Protein AF-A0A1C6KBN7-F1 (afdb_monomer_lite)

Structure (mmCIF, N/CA/C/O backbone):
data_AF-A0A1C6KBN7-F1
#
_entry.id   AF-A0A1C6KBN7-F1
#
loop_
_atom_site.group_PDB
_atom_site.id
_atom_site.type_symbol
_atom_site.label_atom_id
_atom_site.label_alt_id
_atom_site.label_comp_id
_atom_site.label_asym_id
_atom_site.label_entity_id
_atom_site.label_seq_id
_atom_site.pdbx_PDB_ins_code
_atom_site.Cartn_x
_atom_site.Cartn_y
_atom_site.Cartn_z
_atom_site.occupancy
_atom_site.B_iso_or_equiv
_atom_site.auth_seq_id
_atom_site.auth_comp_id
_atom_site.auth_asym_id
_atom_site.auth_atom_id
_atom_site.pdbx_PDB_model_num
ATOM 1 N N . MET A 1 1 ? -8.251 -21.580 3.506 1.00 47.81 1 MET A N 1
ATOM 2 C CA . MET A 1 1 ? -8.939 -21.852 2.221 1.00 47.81 1 MET A CA 1
ATOM 3 C C . MET A 1 1 ? -8.082 -22.826 1.413 1.00 47.81 1 MET A C 1
ATOM 5 O O . MET A 1 1 ? -6.867 -22.676 1.438 1.00 47.81 1 MET A O 1
ATOM 9 N N . ASN A 1 2 ? -8.669 -23.856 0.796 1.00 51.69 2 ASN A N 1
ATOM 10 C CA . ASN A 1 2 ? -7.941 -24.902 0.057 1.00 51.69 2 ASN A CA 1
ATOM 11 C C . ASN A 1 2 ? -7.334 -24.327 -1.244 1.00 51.69 2 ASN A C 1
ATOM 13 O O . ASN A 1 2 ? -8.004 -23.554 -1.922 1.00 51.69 2 ASN A O 1
ATOM 17 N N . PHE A 1 3 ? -6.096 -24.701 -1.597 1.00 62.62 3 PHE A N 1
ATOM 18 C CA . PHE A 1 3 ? -5.385 -24.242 -2.804 1.00 62.62 3 PHE A CA 1
ATOM 19 C C . PHE A 1 3 ? -6.214 -24.425 -4.088 1.00 62.62 3 PHE A C 1
ATOM 21 O O . PHE A 1 3 ? -6.224 -23.536 -4.931 1.00 62.62 3 PHE A O 1
ATOM 28 N N . ALA A 1 4 ? -6.972 -25.524 -4.188 1.00 66.62 4 ALA A N 1
ATOM 29 C CA . ALA A 1 4 ? -7.818 -25.817 -5.348 1.00 66.62 4 ALA A CA 1
ATOM 30 C C . ALA A 1 4 ? -8.913 -24.759 -5.592 1.00 66.62 4 ALA A C 1
ATOM 32 O O . ALA A 1 4 ? -9.163 -24.389 -6.731 1.00 66.62 4 ALA A O 1
ATOM 33 N N . MET A 1 5 ? -9.501 -24.197 -4.529 1.00 87.00 5 MET A N 1
ATOM 34 C CA . MET A 1 5 ? -10.594 -23.222 -4.663 1.00 87.00 5 MET A CA 1
ATOM 35 C C . MET A 1 5 ? -10.126 -21.872 -5.223 1.00 87.00 5 MET A C 1
ATOM 37 O O . MET A 1 5 ? -10.922 -21.145 -5.808 1.00 87.00 5 MET A O 1
ATOM 41 N N . TRP A 1 6 ? -8.849 -21.520 -5.033 1.00 92.25 6 TRP A N 1
ATOM 42 C CA . TRP A 1 6 ? -8.292 -20.291 -5.599 1.00 92.25 6 TRP A CA 1
ATOM 43 C C . TRP A 1 6 ? -8.109 -20.396 -7.108 1.00 92.25 6 TRP A C 1
ATOM 45 O O . TRP A 1 6 ? -8.392 -19.431 -7.807 1.00 92.25 6 TRP A O 1
ATOM 55 N N . GLU A 1 7 ? -7.647 -21.539 -7.612 1.00 93.19 7 GLU A N 1
ATOM 56 C CA . GLU A 1 7 ? -7.447 -21.705 -9.053 1.00 93.19 7 GLU A CA 1
ATOM 57 C C . GLU A 1 7 ? -8.782 -21.703 -9.804 1.00 93.19 7 GLU A C 1
ATOM 59 O O . GLU A 1 7 ? -8.910 -20.971 -10.782 1.00 93.19 7 GLU A O 1
ATOM 64 N N . ASP A 1 8 ? -9.804 -22.385 -9.276 1.00 93.44 8 ASP A N 1
ATOM 65 C CA . ASP A 1 8 ? -11.155 -22.379 -9.855 1.00 93.44 8 ASP A CA 1
ATOM 66 C C . ASP A 1 8 ? -11.769 -20.964 -9.898 1.00 93.44 8 ASP A C 1
ATOM 68 O O . ASP A 1 8 ? -12.480 -20.606 -10.840 1.00 93.44 8 ASP A O 1
ATOM 72 N N . LEU A 1 9 ? -11.508 -20.137 -8.877 1.00 94.19 9 LEU A N 1
ATOM 73 C CA . LEU A 1 9 ? -11.954 -18.741 -8.846 1.00 94.19 9 LEU A CA 1
ATOM 74 C C . LEU A 1 9 ? -11.207 -17.894 -9.881 1.00 94.19 9 LEU A C 1
ATOM 76 O O . LEU A 1 9 ? -11.816 -17.129 -10.622 1.00 94.19 9 LEU A O 1
ATOM 80 N N . LEU A 1 10 ? -9.883 -18.026 -9.936 1.00 95.62 10 LEU A N 1
ATOM 81 C CA . LEU A 1 10 ? -9.046 -17.237 -10.835 1.00 95.62 10 LEU A CA 1
ATOM 82 C C . LEU A 1 10 ? -9.242 -17.637 -12.307 1.00 95.62 10 LEU A C 1
ATOM 84 O O . LEU A 1 10 ? -9.028 -16.803 -13.182 1.00 95.62 10 LEU A O 1
ATOM 88 N N . ASP A 1 11 ? -9.655 -18.875 -12.600 1.00 95.25 11 ASP A N 1
ATOM 89 C CA . ASP A 1 11 ? -9.990 -19.347 -13.956 1.00 95.25 11 ASP A CA 1
ATOM 90 C C . ASP A 1 11 ? -11.226 -18.668 -14.554 1.00 95.25 11 ASP A C 1
ATOM 92 O O . ASP A 1 11 ? -11.411 -18.686 -15.770 1.00 95.25 11 ASP A O 1
ATOM 96 N N . GLN A 1 12 ? -12.045 -18.028 -13.720 1.00 95.81 12 GLN A N 1
ATOM 97 C CA . GLN A 1 12 ? -13.202 -17.251 -14.162 1.00 95.81 12 GLN A CA 1
ATOM 98 C C . GLN A 1 12 ? -12.835 -15.817 -14.573 1.00 95.81 12 GLN A C 1
ATOM 100 O O . GLN A 1 12 ? -13.649 -15.140 -15.199 1.00 95.81 12 GLN A O 1
ATOM 105 N N . LEU A 1 13 ? -11.623 -15.349 -14.249 1.00 96.50 13 LEU A N 1
ATOM 106 C CA . LEU A 1 13 ? -11.162 -14.013 -14.619 1.00 96.50 13 LEU A CA 1
ATOM 107 C C . LEU A 1 13 ? -10.787 -13.954 -16.098 1.00 96.50 13 LEU A C 1
ATOM 109 O O . LEU A 1 13 ? -9.928 -14.701 -16.577 1.00 96.50 13 LEU A O 1
ATOM 113 N N . SER A 1 14 ? -11.368 -12.994 -16.812 1.00 95.81 14 SER A N 1
ATOM 114 C CA . SER A 1 14 ? -10.877 -12.632 -18.136 1.00 95.81 14 SER A CA 1
ATOM 115 C C . SER A 1 14 ? -9.542 -11.884 -18.040 1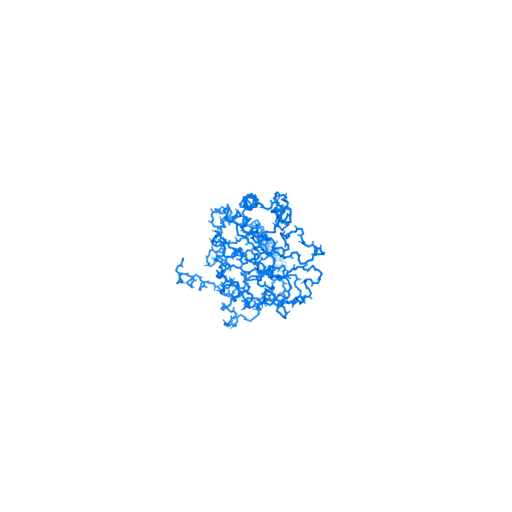.00 95.81 14 SER A C 1
ATOM 117 O O . SER A 1 14 ? -9.142 -11.379 -16.987 1.00 95.81 14 SER A O 1
ATOM 119 N N . VAL A 1 15 ? -8.830 -11.780 -19.165 1.00 94.69 15 VAL A N 1
ATOM 120 C CA . VAL A 1 15 ? -7.617 -10.951 -19.226 1.00 94.69 15 VAL A CA 1
ATOM 121 C C . VAL A 1 15 ? -7.937 -9.482 -18.950 1.00 94.69 15 VAL A C 1
ATOM 123 O O . VAL A 1 15 ? -7.156 -8.820 -18.273 1.00 94.69 15 VAL A O 1
ATOM 126 N N . ASP A 1 16 ? -9.094 -8.996 -19.392 1.00 94.19 16 ASP A N 1
ATOM 127 C CA . ASP A 1 16 ? -9.517 -7.617 -19.147 1.00 94.19 16 ASP A CA 1
ATOM 128 C C . ASP A 1 16 ? -9.827 -7.375 -17.662 1.00 94.19 16 ASP A C 1
ATOM 130 O O . ASP A 1 16 ? -9.413 -6.351 -17.119 1.00 94.19 16 ASP A O 1
ATOM 134 N N . ASP A 1 17 ? -10.450 -8.339 -16.969 1.00 96.31 17 ASP A N 1
ATOM 135 C CA . ASP A 1 17 ? -10.652 -8.269 -15.511 1.00 96.31 17 ASP A CA 1
ATOM 136 C C . ASP A 1 17 ? -9.311 -8.146 -14.780 1.00 96.31 17 ASP A C 1
ATOM 138 O O . ASP A 1 17 ? -9.148 -7.312 -13.886 1.00 96.31 17 ASP A O 1
ATOM 142 N N . MET A 1 18 ? -8.325 -8.948 -15.195 1.00 96.44 18 MET A N 1
ATOM 143 C CA . MET A 1 18 ? -6.978 -8.903 -14.632 1.00 96.44 18 MET A CA 1
ATOM 144 C C . MET A 1 18 ? -6.291 -7.558 -14.892 1.00 96.44 18 MET A C 1
ATOM 146 O O . MET A 1 18 ? -5.736 -6.972 -13.964 1.00 96.44 18 MET A O 1
ATOM 150 N N . ILE A 1 19 ? -6.358 -7.036 -16.121 1.00 95.19 19 ILE A N 1
ATOM 151 C CA . ILE A 1 19 ? -5.787 -5.727 -16.480 1.00 95.19 19 ILE A CA 1
ATOM 152 C C . ILE A 1 19 ? -6.421 -4.614 -15.645 1.00 95.19 19 ILE A C 1
ATOM 154 O O . ILE A 1 19 ? -5.704 -3.743 -15.152 1.00 95.19 19 ILE A O 1
ATOM 158 N N . ASN A 1 20 ? -7.744 -4.639 -15.477 1.00 94.94 20 ASN A N 1
ATOM 159 C CA . ASN A 1 20 ? -8.463 -3.637 -14.701 1.00 94.94 20 ASN A CA 1
ATOM 160 C C . ASN A 1 20 ? -8.052 -3.679 -13.227 1.00 94.94 20 ASN A C 1
ATOM 162 O O . ASN A 1 20 ? -7.727 -2.635 -12.667 1.00 94.94 20 ASN A O 1
ATOM 166 N N . MET A 1 21 ? -7.979 -4.868 -12.618 1.00 96.00 21 MET A N 1
ATOM 167 C CA . MET A 1 21 ? -7.552 -5.009 -11.221 1.00 96.00 21 MET A CA 1
ATOM 168 C C . MET A 1 21 ? -6.138 -4.492 -10.961 1.00 96.00 21 MET A C 1
ATOM 170 O O . MET A 1 21 ? -5.920 -3.845 -9.940 1.00 96.00 21 MET A O 1
ATOM 174 N N . VAL A 1 22 ? -5.187 -4.728 -11.871 1.00 96.06 22 VAL A N 1
ATOM 175 C CA . VAL A 1 22 ? -3.803 -4.274 -11.659 1.00 96.06 22 VAL A CA 1
ATOM 176 C C . VAL A 1 22 ? -3.592 -2.792 -11.989 1.00 96.06 22 VAL A C 1
ATOM 178 O O . VAL A 1 22 ? -2.666 -2.185 -11.464 1.00 96.06 22 VAL A O 1
ATOM 181 N N . ASN A 1 23 ? -4.415 -2.174 -12.845 1.00 94.00 23 ASN A N 1
ATOM 182 C CA . ASN A 1 23 ? -4.182 -0.800 -13.325 1.00 94.00 23 ASN A CA 1
ATOM 183 C C . ASN A 1 23 ? -5.080 0.283 -12.719 1.00 94.00 23 ASN A C 1
ATOM 185 O O . ASN A 1 23 ? -4.733 1.466 -12.806 1.00 94.00 23 ASN A O 1
ATOM 189 N N . LEU A 1 24 ? -6.238 -0.092 -12.178 1.00 93.31 24 LEU A N 1
ATOM 190 C CA . LEU A 1 24 ? -7.241 0.829 -11.642 1.00 93.31 24 LEU A CA 1
ATOM 191 C C . LEU A 1 24 ? -7.261 0.774 -10.109 1.00 93.31 24 LEU A C 1
ATOM 193 O O . LEU A 1 24 ? -8.301 0.542 -9.499 1.00 93.31 24 LEU A O 1
ATOM 197 N N . GLY A 1 25 ? -6.093 0.974 -9.494 1.00 93.75 25 GLY A N 1
ATOM 198 C CA . GLY A 1 25 ? -5.920 0.976 -8.038 1.00 93.75 25 GLY A CA 1
ATOM 199 C C . GLY A 1 25 ? -6.079 2.351 -7.377 1.00 93.75 25 GLY A C 1
ATOM 200 O O . GLY A 1 25 ? -5.802 2.495 -6.193 1.00 93.75 25 GLY A O 1
ATOM 201 N N . GLY A 1 26 ? -6.428 3.398 -8.135 1.00 93.50 26 GLY A N 1
ATOM 202 C CA . GLY A 1 26 ? -6.565 4.766 -7.625 1.00 93.50 26 GLY A CA 1
ATOM 203 C C . GLY A 1 26 ? -7.711 4.910 -6.622 1.00 93.50 26 GLY A C 1
ATOM 204 O O . GLY A 1 26 ? -8.865 4.972 -7.053 1.00 93.50 26 GLY A O 1
ATOM 205 N N . PHE A 1 27 ? -7.379 5.003 -5.327 1.00 94.50 27 PHE A N 1
ATOM 206 C CA . PHE A 1 27 ? -8.323 5.149 -4.204 1.00 94.50 27 PHE A CA 1
ATOM 207 C C . PHE A 1 27 ? -9.360 4.014 -4.108 1.00 94.50 27 PHE A C 1
ATOM 209 O O . PHE A 1 27 ? -10.451 4.185 -3.567 1.00 94.50 27 PHE A O 1
ATOM 216 N N . GLN A 1 28 ? -9.052 2.848 -4.688 1.00 93.69 28 GLN A N 1
ATOM 217 C CA . GLN A 1 28 ? -9.969 1.713 -4.761 1.00 93.69 28 GLN A CA 1
ATOM 218 C C . GLN A 1 28 ? -9.267 0.420 -5.175 1.00 93.69 28 GLN A C 1
ATOM 220 O O . GLN A 1 28 ? -8.203 0.433 -5.792 1.00 93.69 28 GLN A O 1
ATOM 225 N N . THR A 1 29 ? -9.984 -0.692 -5.022 1.00 94.62 29 THR A N 1
ATOM 226 C CA . THR A 1 29 ? -9.822 -1.866 -5.887 1.00 94.62 29 THR A CA 1
ATOM 227 C C . THR A 1 29 ? -11.105 -2.076 -6.683 1.00 94.62 29 THR A C 1
ATOM 229 O O . THR A 1 29 ? -12.201 -2.063 -6.121 1.00 94.62 29 THR A O 1
ATOM 232 N N . VAL A 1 30 ? -10.998 -2.292 -7.994 1.00 94.38 30 VAL A N 1
ATOM 233 C CA . VAL A 1 30 ? -12.185 -2.420 -8.860 1.00 94.38 30 VAL A CA 1
ATOM 234 C C . VAL A 1 30 ? -13.040 -3.637 -8.514 1.00 94.38 30 VAL A C 1
ATOM 236 O O . VAL A 1 30 ? -12.542 -4.653 -8.020 1.00 94.38 30 VAL A O 1
ATOM 239 N N . GLY A 1 31 ? -14.343 -3.534 -8.774 1.00 94.94 31 GLY A N 1
ATOM 240 C CA . GLY A 1 31 ? -15.246 -4.683 -8.764 1.00 94.94 31 GLY A CA 1
ATOM 241 C C . GLY A 1 31 ? -15.023 -5.583 -9.981 1.00 94.94 31 GLY A C 1
ATOM 242 O O . GLY A 1 31 ? -14.527 -5.129 -11.012 1.00 94.94 31 GLY A O 1
ATOM 243 N N . VAL A 1 32 ? -15.383 -6.859 -9.851 1.00 95.38 32 VAL A N 1
ATOM 244 C CA . VAL A 1 32 ? -15.329 -7.845 -10.938 1.00 95.38 32 VAL A CA 1
ATOM 245 C C . VAL A 1 32 ? -16.574 -8.724 -10.868 1.00 95.38 32 VAL A C 1
ATOM 247 O O . VAL A 1 32 ? -16.663 -9.632 -10.037 1.00 95.38 32 VAL A O 1
ATOM 250 N N . ASP A 1 33 ? -17.532 -8.455 -11.753 1.00 91.25 33 ASP A N 1
ATOM 251 C CA . ASP A 1 33 ? -18.851 -9.099 -11.743 1.00 91.25 33 ASP A CA 1
ATOM 252 C C . ASP A 1 33 ? -18.773 -10.613 -11.977 1.00 91.25 33 ASP A C 1
ATOM 254 O O . ASP A 1 33 ? -19.507 -11.368 -11.339 1.00 91.25 33 ASP A O 1
ATOM 258 N N . SER A 1 34 ? -17.856 -11.071 -12.841 1.00 90.06 34 SER A N 1
ATOM 259 C CA . SER A 1 34 ? -17.696 -12.490 -13.208 1.00 90.06 34 SER A CA 1
ATOM 260 C C . SER A 1 34 ? -17.415 -13.400 -12.011 1.00 90.06 34 SER A C 1
ATOM 262 O O . SER A 1 34 ? -17.792 -14.569 -12.031 1.00 90.06 34 SER A O 1
ATOM 264 N N . ILE A 1 35 ? -16.813 -12.852 -10.953 1.00 92.56 35 ILE A N 1
ATOM 265 C CA . ILE A 1 35 ? -16.495 -13.560 -9.708 1.00 92.56 35 ILE A CA 1
ATOM 266 C C . ILE A 1 35 ? -17.189 -12.954 -8.480 1.00 92.56 35 ILE A C 1
ATOM 268 O O . ILE A 1 35 ? -16.859 -13.306 -7.348 1.00 92.56 35 ILE A O 1
ATOM 272 N N . GLY A 1 36 ? -18.125 -12.020 -8.682 1.00 90.25 36 GLY A N 1
ATOM 273 C CA . GLY A 1 36 ? -18.836 -11.335 -7.601 1.00 90.25 36 GLY A CA 1
ATOM 274 C C . GLY A 1 36 ? -17.938 -10.502 -6.679 1.00 90.25 36 GLY A C 1
ATOM 275 O O . GLY A 1 36 ? -18.306 -10.257 -5.529 1.00 90.25 36 GLY A O 1
ATOM 276 N N . LYS A 1 37 ? -16.756 -10.075 -7.146 1.00 93.00 37 LYS A N 1
ATOM 277 C CA . LYS A 1 37 ? -15.874 -9.206 -6.363 1.00 93.00 37 LYS A CA 1
ATOM 278 C C . LYS A 1 37 ? -16.510 -7.822 -6.274 1.00 93.00 37 LYS A C 1
ATOM 280 O O . LYS A 1 37 ? -16.671 -7.146 -7.288 1.00 93.00 37 LYS A O 1
ATOM 285 N N . VAL A 1 38 ? -16.779 -7.364 -5.058 1.00 91.56 38 VAL A N 1
ATOM 286 C CA . VAL A 1 38 ? -17.234 -5.992 -4.811 1.00 91.56 38 VAL A CA 1
ATOM 287 C C . VAL A 1 38 ? -16.023 -5.050 -4.841 1.00 91.56 38 VAL A C 1
ATOM 289 O O . VAL A 1 38 ? -14.919 -5.415 -4.413 1.00 91.56 38 VAL A O 1
ATOM 292 N N . GLY A 1 39 ? -16.209 -3.850 -5.393 1.00 92.00 39 GLY A N 1
ATOM 293 C CA . GLY A 1 39 ? -15.194 -2.800 -5.330 1.00 92.00 39 GLY A CA 1
ATOM 294 C C . GLY A 1 39 ? -14.910 -2.386 -3.883 1.00 92.00 39 GLY A C 1
ATOM 295 O O . GLY A 1 39 ? -15.769 -2.538 -3.016 1.00 92.00 39 GLY A O 1
ATOM 296 N N . THR A 1 40 ? -13.706 -1.895 -3.612 1.00 92.75 40 THR A N 1
ATOM 297 C CA . THR A 1 40 ? -13.352 -1.300 -2.311 1.00 92.75 40 THR A CA 1
ATOM 298 C C . THR A 1 40 ? -13.082 0.184 -2.473 1.00 92.75 40 THR A C 1
ATOM 300 O O . THR A 1 40 ? -12.806 0.637 -3.579 1.00 92.75 40 THR A O 1
ATOM 303 N N . GLN A 1 41 ? -13.123 0.924 -1.370 1.00 94.06 41 GLN A N 1
ATOM 304 C CA . GLN A 1 41 ? -12.571 2.273 -1.298 1.00 94.06 41 GLN A CA 1
ATOM 305 C C . GLN A 1 41 ? -11.356 2.268 -0.381 1.00 94.06 41 GLN A C 1
ATOM 307 O O . GLN A 1 41 ? -11.387 1.656 0.695 1.00 94.06 41 GLN A O 1
ATOM 312 N N . ASP A 1 42 ? -10.326 2.978 -0.827 1.00 96.19 42 ASP A N 1
ATOM 313 C CA . ASP A 1 42 ? -9.078 3.178 -0.110 1.00 96.19 42 ASP A CA 1
ATOM 314 C C . ASP A 1 42 ? -8.811 4.682 -0.020 1.00 96.19 42 ASP A C 1
ATOM 316 O O . ASP A 1 42 ? -8.967 5.389 -1.014 1.00 96.19 42 ASP A O 1
ATOM 320 N N . SER A 1 43 ? -8.378 5.172 1.137 1.00 96.75 43 SER A N 1
ATOM 321 C CA . SER A 1 43 ? -8.150 6.605 1.345 1.00 96.75 43 SER A CA 1
ATOM 322 C C . SER A 1 43 ? -6.802 6.880 1.987 1.00 96.75 43 SER A C 1
ATOM 324 O O . SER A 1 43 ? -6.247 6.056 2.717 1.00 96.75 43 SER A O 1
ATOM 326 N N . ASP A 1 44 ? -6.303 8.092 1.767 1.00 95.00 44 ASP A N 1
ATOM 327 C CA . ASP A 1 44 ? -5.247 8.638 2.596 1.00 95.00 44 ASP A CA 1
ATOM 328 C C . ASP A 1 44 ? -5.686 8.817 4.051 1.00 95.00 44 ASP A C 1
ATOM 330 O O . ASP A 1 44 ? -6.815 9.220 4.352 1.00 95.00 44 ASP A O 1
ATOM 334 N N . GLY A 1 45 ? -4.693 8.601 4.916 1.00 90.88 45 GLY A N 1
ATOM 335 C CA . GLY A 1 45 ? -4.274 9.597 5.891 1.00 90.88 45 GLY A CA 1
ATOM 336 C C . GLY A 1 45 ? -3.518 8.989 7.071 1.00 90.88 45 GLY A C 1
ATOM 337 O O . GLY A 1 45 ? -4.067 8.191 7.819 1.00 90.88 45 GLY A O 1
ATOM 338 N N . THR A 1 46 ? -2.266 9.408 7.271 1.00 94.19 46 THR A N 1
ATOM 339 C CA . THR A 1 46 ? -1.423 9.077 8.443 1.00 94.19 46 THR A CA 1
ATOM 340 C C . THR A 1 46 ? -1.809 9.869 9.701 1.00 94.19 46 THR A C 1
ATOM 342 O O . THR A 1 46 ? -1.133 9.825 10.724 1.00 94.19 46 THR A O 1
ATOM 345 N N . SER A 1 47 ? -2.859 10.688 9.626 1.00 94.31 47 SER A N 1
ATOM 346 C CA . SER A 1 47 ? -3.346 11.532 10.726 1.00 94.31 47 SER A CA 1
ATOM 347 C C . SER A 1 47 ? -4.876 11.609 10.710 1.00 94.31 47 SER A C 1
ATOM 349 O O . SER A 1 47 ? -5.450 12.682 10.912 1.00 94.31 47 SER A O 1
ATOM 351 N N . GLY A 1 48 ? -5.520 10.473 10.433 1.00 94.25 48 GLY A N 1
ATOM 352 C CA . GLY A 1 48 ? -6.967 10.337 10.269 1.00 94.25 48 GLY A CA 1
ATOM 353 C C . GLY A 1 48 ? -7.445 10.294 8.818 1.00 94.25 48 GLY A C 1
ATOM 354 O O . GLY A 1 48 ? -6.700 10.588 7.884 1.00 94.25 48 GLY A O 1
ATOM 355 N N . LEU A 1 49 ? -8.713 9.920 8.637 1.00 96.38 49 LEU A N 1
ATOM 356 C CA . LEU A 1 49 ? -9.359 9.788 7.331 1.00 96.38 49 LEU A CA 1
ATOM 357 C C . LEU A 1 49 ? -9.371 11.122 6.568 1.00 96.38 49 LEU A C 1
ATOM 359 O O . LEU A 1 49 ? -9.949 12.111 7.025 1.00 96.38 49 LEU A O 1
ATOM 363 N N . ASN A 1 50 ? -8.760 11.142 5.385 1.00 93.44 50 ASN A N 1
ATOM 364 C CA . ASN A 1 50 ? -8.702 12.311 4.515 1.00 93.44 50 ASN A CA 1
ATOM 365 C C . ASN A 1 50 ? -8.893 11.905 3.051 1.00 93.44 50 ASN A C 1
ATOM 367 O O . ASN A 1 50 ? -7.929 11.778 2.292 1.00 93.44 50 ASN A O 1
ATOM 371 N N . ASP A 1 51 ? -10.151 11.721 2.656 1.00 91.38 51 ASP A N 1
ATOM 372 C CA . ASP A 1 51 ? -10.501 11.401 1.280 1.00 91.38 51 ASP A CA 1
ATOM 373 C C . ASP A 1 51 ? -10.979 12.651 0.536 1.00 91.38 51 ASP A C 1
ATOM 375 O O . ASP A 1 51 ? -12.142 13.063 0.591 1.00 91.38 51 ASP A O 1
ATOM 379 N N . TRP A 1 52 ? -10.066 13.268 -0.206 1.00 87.00 52 TRP A N 1
ATOM 380 C CA . TRP A 1 52 ? -10.387 14.409 -1.060 1.00 87.00 52 TRP A CA 1
ATOM 381 C C . TRP A 1 52 ? -11.118 14.016 -2.352 1.00 87.00 52 TRP A C 1
ATOM 383 O O . TRP A 1 52 ? -11.720 14.884 -2.985 1.00 87.00 52 TRP A O 1
ATOM 393 N N . TYR A 1 53 ? -11.049 12.748 -2.768 1.00 83.81 53 TYR A N 1
ATOM 394 C CA . TYR A 1 53 ? -11.621 12.270 -4.024 1.00 83.81 53 TYR A CA 1
ATOM 395 C C . TYR A 1 53 ? -13.144 12.142 -3.918 1.00 83.81 53 TYR A C 1
ATOM 397 O O . TYR A 1 53 ? -13.858 12.594 -4.817 1.00 83.81 53 TYR A O 1
ATOM 405 N N . ILE A 1 54 ? -13.644 11.608 -2.799 1.00 86.44 54 ILE A N 1
ATOM 406 C CA . ILE A 1 54 ? -15.085 11.529 -2.502 1.00 86.44 54 ILE A CA 1
ATOM 407 C C . ILE A 1 54 ? -15.568 12.589 -1.498 1.00 86.44 54 ILE A C 1
ATOM 409 O O . ILE A 1 54 ? -16.773 12.711 -1.277 1.00 86.44 54 ILE A O 1
ATOM 413 N N . GLY A 1 55 ? -14.662 13.384 -0.917 1.00 90.94 55 GLY A N 1
ATOM 414 C CA . GLY A 1 55 ? -14.994 14.486 -0.008 1.00 90.94 55 GLY A CA 1
ATOM 415 C C . GLY A 1 55 ? -15.417 14.031 1.392 1.00 90.94 55 GLY A C 1
ATOM 416 O O . GLY A 1 55 ? -16.301 14.646 1.992 1.00 90.94 55 GLY A O 1
ATOM 417 N N . VAL A 1 56 ? -14.811 12.954 1.895 1.00 92.94 56 VAL A N 1
ATOM 418 C CA . VAL A 1 56 ? -15.080 12.380 3.220 1.00 92.94 56 VAL A CA 1
ATOM 419 C C . VAL A 1 56 ? -13.870 12.609 4.124 1.00 92.94 56 VAL A C 1
ATOM 421 O O . VAL A 1 56 ? -12.738 12.296 3.764 1.00 92.94 56 VAL A O 1
ATOM 424 N N . TYR A 1 57 ? -14.113 13.155 5.315 1.00 94.94 57 TYR A N 1
ATOM 425 C CA . TYR A 1 57 ? -13.068 13.546 6.260 1.00 94.94 57 TYR A CA 1
ATOM 426 C C . TYR A 1 57 ? -13.413 13.072 7.670 1.00 94.94 57 TYR A C 1
ATOM 428 O O . TYR A 1 57 ? -14.570 13.161 8.085 1.00 94.94 57 TYR A O 1
ATOM 436 N N . GLY A 1 58 ? -12.402 12.600 8.394 1.00 94.81 58 GLY A N 1
ATOM 437 C CA . GLY A 1 58 ? -12.497 12.171 9.785 1.00 94.81 58 GLY A CA 1
ATOM 438 C C . GLY A 1 58 ? -11.862 13.153 10.768 1.00 94.81 58 GLY A C 1
ATOM 439 O O . GLY A 1 58 ? -11.629 14.329 10.465 1.00 94.81 58 GLY A O 1
ATOM 440 N N . THR A 1 59 ? -11.578 12.660 11.968 1.00 97.06 59 THR A N 1
ATOM 441 C CA . THR A 1 59 ? -10.868 13.411 13.004 1.00 97.06 59 THR A CA 1
ATOM 442 C C . THR A 1 59 ? -9.408 13.616 12.601 1.00 97.06 59 THR A C 1
ATOM 444 O O . THR A 1 59 ? -8.745 12.698 12.132 1.00 97.06 59 THR A O 1
ATOM 447 N N . ALA A 1 60 ? -8.873 14.820 12.821 1.00 96.56 60 ALA A N 1
ATOM 448 C CA . ALA A 1 60 ? -7.447 15.081 12.643 1.00 96.56 60 ALA A CA 1
ATOM 449 C C . ALA A 1 60 ? -6.665 14.619 13.884 1.00 96.56 60 ALA A C 1
ATOM 451 O O . ALA A 1 60 ? -6.771 15.228 14.954 1.00 96.56 60 ALA A O 1
ATOM 452 N N . TYR A 1 61 ? -5.876 13.557 13.740 1.00 97.12 61 TYR A N 1
ATOM 453 C CA . TYR A 1 61 ? -5.048 13.006 14.814 1.00 97.12 61 TYR A CA 1
ATOM 454 C C . TYR A 1 61 ? -3.668 13.682 14.879 1.00 97.12 61 TYR A C 1
ATOM 456 O O . TYR A 1 61 ? -3.229 14.318 13.916 1.00 97.12 61 TYR A O 1
ATOM 464 N N . PRO A 1 62 ? -2.955 13.573 16.017 1.00 97.75 62 PRO A N 1
ATOM 465 C CA . PRO A 1 62 ? -1.536 13.893 16.086 1.00 97.75 62 PRO A CA 1
ATOM 466 C C . PRO A 1 62 ? -0.735 13.193 14.986 1.00 97.75 62 PRO A C 1
ATOM 468 O O . PRO A 1 62 ? -0.960 12.026 14.691 1.00 97.75 62 PRO A O 1
ATOM 471 N N . THR A 1 63 ? 0.251 13.894 14.436 1.00 97.88 63 THR A N 1
ATOM 472 C CA . THR A 1 63 ? 1.190 13.324 13.465 1.00 97.88 63 THR A CA 1
ATOM 473 C C . THR A 1 63 ? 1.923 12.112 14.046 1.00 97.88 63 THR A C 1
ATOM 475 O O . THR A 1 63 ? 2.234 12.111 15.242 1.00 97.88 63 THR A O 1
ATOM 478 N N . GLU A 1 64 ? 2.305 11.146 13.213 1.00 98.12 64 GLU A N 1
ATOM 479 C CA . GLU A 1 64 ? 3.014 9.931 13.641 1.00 98.12 64 GLU A CA 1
ATOM 480 C C . GLU A 1 64 ? 4.262 10.202 14.502 1.00 98.12 64 GLU A C 1
ATOM 482 O O . GLU A 1 64 ? 4.457 9.529 15.515 1.00 98.12 64 GLU A O 1
ATOM 487 N N . LEU A 1 65 ? 5.046 11.246 14.198 1.00 97.81 65 LEU A N 1
ATOM 488 C CA . LEU A 1 65 ? 6.181 11.669 15.032 1.00 97.81 65 LEU A CA 1
ATOM 489 C C . LEU A 1 65 ? 5.764 11.951 16.487 1.00 97.81 65 LEU A C 1
ATOM 491 O O . LEU A 1 65 ? 6.443 11.547 17.432 1.00 97.81 65 LEU A O 1
ATOM 495 N N . LEU A 1 66 ? 4.640 12.646 16.682 1.00 98.25 66 LEU A N 1
ATOM 496 C CA . LEU A 1 66 ? 4.126 12.986 18.009 1.00 98.25 66 LEU A CA 1
ATOM 497 C C . LEU A 1 66 ? 3.556 11.748 18.716 1.00 98.25 66 LEU A C 1
ATOM 499 O O . LEU A 1 66 ? 3.734 11.603 19.924 1.00 98.25 66 LEU A O 1
ATOM 503 N N . ILE A 1 67 ? 2.934 10.827 17.973 1.00 98.25 67 ILE A N 1
ATOM 504 C CA . ILE A 1 67 ? 2.479 9.536 18.513 1.00 98.25 67 ILE A CA 1
ATOM 505 C C . ILE A 1 67 ? 3.682 8.715 18.999 1.00 98.25 67 ILE A C 1
ATOM 507 O O . ILE A 1 67 ? 3.656 8.199 20.118 1.00 98.25 67 ILE A O 1
ATOM 511 N N . ALA A 1 68 ? 4.771 8.645 18.229 1.00 98.44 68 ALA A N 1
ATOM 512 C CA . ALA A 1 68 ? 5.979 7.921 18.626 1.00 98.44 68 ALA A CA 1
ATOM 513 C C . ALA A 1 68 ? 6.636 8.494 19.891 1.00 98.44 68 ALA A C 1
ATOM 515 O O . ALA A 1 68 ? 7.116 7.736 20.735 1.00 98.44 68 ALA A O 1
ATOM 516 N N . GLN A 1 69 ? 6.594 9.818 20.081 1.00 98.44 69 GLN A N 1
ATOM 517 C CA . GLN A 1 69 ? 7.110 10.488 21.283 1.00 98.44 69 GLN A CA 1
ATOM 518 C C . GLN A 1 69 ? 6.366 10.115 22.573 1.00 98.44 69 GLN A C 1
ATOM 520 O O . GLN A 1 69 ? 6.864 10.393 23.664 1.00 98.44 69 GLN A O 1
ATOM 525 N N . THR A 1 70 ? 5.211 9.455 22.480 1.00 98.50 70 THR A N 1
ATOM 526 C CA . THR A 1 70 ? 4.510 8.925 23.657 1.00 98.50 70 THR A CA 1
ATOM 527 C C . THR A 1 70 ? 5.161 7.660 24.213 1.00 98.50 70 THR A C 1
ATOM 529 O O . THR A 1 70 ? 4.938 7.338 25.379 1.00 98.50 70 THR A O 1
ATOM 532 N N . TRP A 1 71 ? 5.935 6.930 23.392 1.00 98.44 71 TRP A N 1
ATOM 533 C CA . TRP A 1 71 ? 6.486 5.605 23.710 1.00 98.44 71 TRP A CA 1
ATOM 534 C C . TRP A 1 71 ? 5.428 4.614 24.232 1.00 98.44 71 TRP A C 1
ATOM 536 O O . TRP A 1 71 ? 5.740 3.676 24.969 1.00 98.44 71 TRP A O 1
ATOM 546 N N . ASN A 1 72 ? 4.160 4.820 23.861 1.00 98.69 72 ASN A N 1
ATOM 547 C CA . ASN A 1 72 ? 3.028 4.104 24.425 1.00 98.69 72 ASN A CA 1
ATOM 548 C C . ASN A 1 72 ? 2.293 3.294 23.349 1.00 98.69 72 ASN A C 1
ATOM 550 O O . ASN A 1 72 ? 1.501 3.822 22.570 1.00 98.69 72 ASN A O 1
ATOM 554 N N . LYS A 1 73 ? 2.541 1.982 23.356 1.00 98.62 73 LYS A N 1
ATOM 555 C CA . LYS A 1 73 ? 1.928 1.007 22.443 1.00 98.62 73 LYS A CA 1
ATOM 556 C C . LYS A 1 73 ? 0.404 0.962 22.561 1.00 98.62 73 LYS A C 1
ATOM 558 O O . LYS A 1 73 ? -0.279 0.994 21.548 1.00 98.62 73 LYS A O 1
ATOM 563 N N . GLU A 1 74 ? -0.113 0.965 23.788 1.00 98.62 74 GLU A N 1
ATOM 564 C CA . GLU A 1 74 ? -1.558 0.915 24.055 1.00 98.62 74 GLU A CA 1
ATOM 565 C C . GLU A 1 74 ? -2.261 2.182 23.554 1.00 98.62 74 GLU A C 1
ATOM 567 O O . GLU A 1 74 ? -3.407 2.140 23.113 1.00 98.62 74 GLU A O 1
ATOM 572 N N . LEU A 1 75 ? -1.586 3.334 23.621 1.00 98.50 75 LEU A N 1
ATOM 573 C CA . LEU A 1 75 ? -2.125 4.576 23.076 1.00 98.50 75 LEU A CA 1
ATOM 574 C C . LEU A 1 75 ? -2.129 4.560 21.543 1.00 98.50 75 LEU A C 1
ATOM 576 O O . LEU A 1 75 ? -3.115 4.988 20.952 1.00 98.50 75 LEU A O 1
ATOM 580 N N . ALA A 1 76 ? -1.068 4.050 20.912 1.00 98.56 76 ALA A N 1
ATOM 581 C CA . ALA A 1 76 ? -1.008 3.889 19.459 1.00 98.56 76 ALA A CA 1
ATOM 582 C C . ALA A 1 76 ? -2.111 2.947 18.943 1.00 98.56 76 ALA A C 1
ATOM 584 O O . ALA A 1 76 ? -2.793 3.267 17.973 1.00 98.56 76 ALA A O 1
ATOM 585 N N . GLU A 1 77 ? -2.356 1.836 19.644 1.00 98.75 77 GLU A N 1
ATOM 586 C CA . GLU A 1 77 ? -3.463 0.921 19.343 1.00 98.75 77 GLU A CA 1
ATOM 587 C C . GLU A 1 77 ? -4.823 1.619 19.429 1.00 98.75 77 GLU A C 1
ATOM 589 O O . GLU A 1 77 ? -5.604 1.547 18.486 1.00 98.75 77 GLU A O 1
ATOM 594 N N . LYS A 1 78 ? -5.078 2.387 20.496 1.00 98.62 78 LYS A N 1
ATOM 595 C CA . LYS A 1 78 ? -6.326 3.157 20.643 1.00 98.62 78 LYS A CA 1
ATOM 596 C C . LYS A 1 78 ? -6.524 4.214 19.559 1.00 98.62 78 LYS A C 1
ATOM 598 O O . LYS A 1 78 ? -7.664 4.477 19.182 1.00 98.62 78 LYS A O 1
ATOM 603 N N . VAL A 1 79 ? -5.446 4.837 19.074 1.00 98.25 79 VAL A N 1
ATOM 604 C CA . VAL A 1 79 ? -5.522 5.736 17.911 1.00 98.25 79 VAL A CA 1
ATOM 605 C C . VAL A 1 79 ? -5.973 4.943 16.686 1.00 98.25 79 VAL A C 1
ATOM 607 O O . VAL A 1 79 ? -6.960 5.324 16.064 1.00 98.25 79 VAL A O 1
ATOM 610 N N . GLY A 1 80 ? -5.339 3.800 16.410 1.00 98.31 80 GLY A N 1
ATOM 611 C CA . GLY A 1 80 ? -5.727 2.920 15.307 1.00 98.31 80 GLY A CA 1
ATOM 612 C C . GLY A 1 80 ? -7.165 2.395 15.405 1.00 98.31 80 GLY A C 1
ATOM 613 O O . GLY A 1 80 ? -7.872 2.352 14.404 1.00 98.31 80 GLY A O 1
ATOM 614 N N . GLU A 1 81 ? -7.640 2.033 16.600 1.00 98.44 81 GLU A N 1
ATOM 615 C CA . GLU A 1 81 ? -9.034 1.619 16.826 1.00 98.44 81 GLU A CA 1
ATOM 616 C C . GLU A 1 81 ? -10.032 2.741 16.518 1.00 98.44 81 GLU A C 1
ATOM 618 O O . GLU A 1 81 ? -11.108 2.480 15.968 1.00 98.44 81 GLU A O 1
ATOM 623 N N . ALA A 1 82 ? -9.692 3.976 16.901 1.00 98.25 82 ALA A N 1
ATOM 624 C CA . ALA A 1 82 ? -10.531 5.144 16.678 1.00 98.25 82 ALA A CA 1
ATOM 625 C C . ALA A 1 82 ? -10.560 5.527 15.191 1.00 98.25 82 ALA A C 1
ATOM 627 O O . ALA A 1 82 ? -11.646 5.663 14.634 1.00 98.25 82 ALA A O 1
ATOM 628 N N . GLU A 1 83 ? -9.398 5.587 14.532 1.00 97.81 83 GLU A N 1
ATOM 629 C CA . GLU A 1 83 ? -9.309 5.788 13.081 1.00 97.81 83 GLU A CA 1
ATOM 630 C C . GLU A 1 83 ? -10.078 4.690 12.337 1.00 97.81 83 GLU A C 1
ATOM 632 O O . GLU A 1 83 ? -10.936 4.977 11.505 1.00 97.81 83 GLU A O 1
ATOM 637 N N . GLY A 1 84 ? -9.856 3.422 12.690 1.00 96.81 84 GLY A N 1
ATOM 638 C CA . GLY A 1 84 ? -10.523 2.289 12.053 1.00 96.81 84 GLY A CA 1
ATOM 639 C C . GLY A 1 84 ? -12.046 2.359 12.159 1.00 96.81 84 GLY A C 1
ATOM 640 O O . GLY A 1 84 ? -12.745 1.920 11.246 1.00 96.81 84 GLY A O 1
ATOM 641 N N . ALA A 1 85 ? -12.574 2.925 13.250 1.00 96.81 85 ALA A N 1
ATOM 642 C CA . ALA A 1 85 ? -14.010 3.102 13.423 1.00 96.81 85 ALA A CA 1
ATOM 643 C C . ALA A 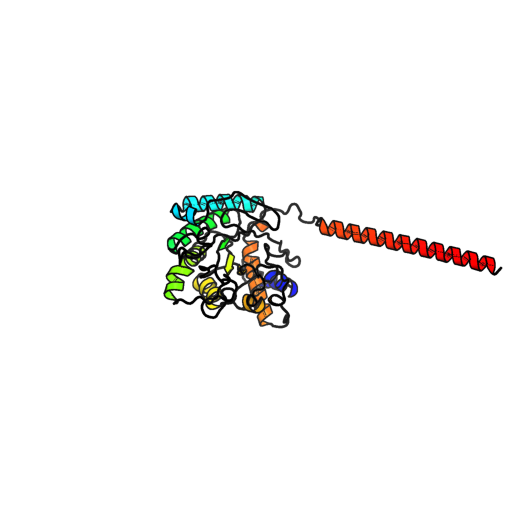1 85 ? -14.567 4.149 12.447 1.00 96.81 85 ALA A C 1
ATOM 645 O O . ALA A 1 85 ? -15.620 3.910 11.862 1.00 96.81 85 ALA A O 1
ATOM 646 N N . GLU A 1 86 ? -13.854 5.258 12.228 1.00 96.62 86 GLU A N 1
ATOM 647 C CA . GLU A 1 86 ? -14.239 6.295 11.259 1.00 96.62 86 GLU A CA 1
ATOM 648 C C . GLU A 1 86 ? -14.194 5.769 9.818 1.00 96.62 86 GLU A C 1
ATOM 650 O O . GLU A 1 86 ? -15.140 5.957 9.052 1.00 96.62 86 GLU A O 1
ATOM 655 N N . TYR A 1 87 ? -13.128 5.046 9.463 1.00 96.12 87 TYR A N 1
ATOM 656 C CA . TYR A 1 87 ? -12.992 4.387 8.162 1.00 96.12 87 TYR A CA 1
ATOM 657 C C . TYR A 1 87 ? -14.138 3.395 7.905 1.00 96.12 87 TYR A C 1
ATOM 659 O O . TYR A 1 87 ? -14.793 3.454 6.860 1.00 96.12 87 TYR A O 1
ATOM 667 N N . ALA A 1 88 ? -14.439 2.529 8.878 1.00 93.75 88 ALA A N 1
ATOM 668 C CA . ALA A 1 88 ? -15.520 1.553 8.767 1.00 93.75 88 ALA A CA 1
ATOM 669 C C . ALA A 1 88 ? -16.913 2.207 8.682 1.00 93.75 88 ALA A C 1
ATOM 671 O O . ALA A 1 88 ? -17.742 1.743 7.896 1.00 93.75 88 ALA A O 1
ATOM 672 N N . ASP A 1 89 ? -17.166 3.290 9.428 1.00 93.12 89 ASP A N 1
ATOM 673 C CA . ASP A 1 89 ? -18.420 4.063 9.356 1.00 93.12 89 ASP A CA 1
ATOM 674 C C . ASP A 1 89 ? -18.622 4.682 7.961 1.00 93.12 89 ASP A C 1
ATOM 676 O O . ASP A 1 89 ? -19.724 4.684 7.412 1.00 93.12 89 ASP A O 1
ATOM 680 N N . CYS A 1 90 ? -17.521 5.092 7.323 1.00 92.56 90 CYS A N 1
ATOM 681 C CA . CYS A 1 90 ? -17.506 5.595 5.950 1.00 92.56 90 CYS A CA 1
ATOM 682 C C . CYS A 1 90 ? -17.455 4.491 4.879 1.00 92.56 90 CYS A C 1
ATOM 684 O O . CYS A 1 90 ? -17.487 4.795 3.686 1.00 92.56 90 CYS A O 1
ATOM 686 N N . ARG A 1 91 ? -17.390 3.211 5.276 1.00 91.69 91 ARG A N 1
ATOM 687 C CA . ARG A 1 91 ? -17.237 2.045 4.383 1.00 91.69 91 ARG A CA 1
ATOM 688 C C . ARG A 1 91 ? -15.993 2.131 3.489 1.00 91.69 91 ARG A C 1
ATOM 690 O O . ARG A 1 91 ? -16.014 1.722 2.327 1.00 91.69 91 ARG A O 1
ATOM 697 N N . ILE A 1 92 ? -14.912 2.660 4.049 1.00 94.88 92 ILE A N 1
ATOM 698 C CA . ILE A 1 92 ? -13.576 2.689 3.457 1.00 94.88 92 ILE A CA 1
ATOM 699 C C . ILE A 1 92 ? -12.749 1.681 4.244 1.00 94.88 92 ILE A C 1
ATOM 701 O O . ILE A 1 92 ? -12.602 1.806 5.456 1.00 94.88 92 ILE A O 1
ATOM 705 N N . PHE A 1 93 ? -12.239 0.652 3.573 1.00 95.38 93 PHE A N 1
ATOM 706 C CA . PHE A 1 93 ? -11.545 -0.445 4.252 1.00 95.38 93 PHE A CA 1
ATOM 707 C C . PHE A 1 93 ? -10.059 -0.508 3.926 1.00 95.38 93 PHE A C 1
ATOM 709 O O . PHE A 1 93 ? -9.364 -1.263 4.591 1.00 95.38 93 PHE A O 1
ATOM 716 N N . GLY A 1 94 ? -9.553 0.292 2.986 1.00 97.12 94 GLY A N 1
ATOM 717 C CA . GLY A 1 94 ? -8.119 0.513 2.814 1.00 97.12 94 GLY A CA 1
ATOM 718 C C . GLY A 1 94 ? -7.685 1.873 3.348 1.00 97.12 94 GLY A C 1
ATOM 719 O O . GLY A 1 94 ? -8.306 2.892 3.048 1.00 97.12 94 GLY A O 1
ATOM 720 N N . THR A 1 95 ? -6.590 1.913 4.105 1.00 97.94 95 THR A N 1
ATOM 721 C CA . THR A 1 95 ? -5.966 3.178 4.520 1.00 97.94 95 THR A CA 1
ATOM 722 C C . THR A 1 95 ? -4.511 3.245 4.084 1.00 97.94 95 THR A C 1
ATOM 724 O O . THR A 1 95 ? -3.727 2.340 4.371 1.00 97.94 95 THR A O 1
ATOM 727 N N . TYR A 1 96 ? -4.120 4.322 3.400 1.00 98.25 96 TYR A N 1
ATOM 728 C CA . TYR A 1 96 ? -2.725 4.606 3.062 1.00 98.25 96 TYR A CA 1
ATOM 729 C C . TYR A 1 96 ? -1.967 5.110 4.295 1.00 98.25 96 TYR A C 1
ATOM 731 O O . TYR A 1 96 ? -1.511 6.252 4.341 1.00 98.25 96 TYR A O 1
ATOM 739 N N . SER A 1 97 ? -1.869 4.255 5.305 1.00 97.50 97 SER A N 1
ATOM 740 C CA . SER A 1 97 ? -1.321 4.515 6.631 1.00 97.50 97 SER A CA 1
ATOM 741 C C . SER A 1 97 ? -0.926 3.183 7.284 1.00 97.50 97 SER A C 1
ATOM 743 O O . SER A 1 97 ? -1.531 2.150 6.969 1.00 97.50 97 SER A O 1
ATOM 745 N N . PRO A 1 98 ? 0.045 3.171 8.210 1.00 98.38 98 PRO A N 1
ATOM 746 C CA . PRO A 1 98 ? 0.923 4.280 8.593 1.00 98.38 98 PRO A CA 1
ATOM 747 C C . PRO A 1 98 ? 2.156 4.406 7.694 1.00 98.38 98 PRO A C 1
ATOM 749 O O . PRO A 1 98 ? 2.478 3.499 6.912 1.00 98.38 98 PRO A O 1
ATOM 752 N N . ALA A 1 99 ? 2.869 5.526 7.813 1.00 98.56 99 ALA A N 1
ATOM 753 C CA . ALA A 1 99 ? 4.109 5.769 7.094 1.00 98.56 99 ALA A CA 1
ATOM 754 C C . ALA A 1 99 ? 5.343 5.627 8.005 1.00 98.56 99 ALA A C 1
ATOM 756 O O . ALA A 1 99 ? 5.645 6.443 8.851 1.00 98.56 99 ALA A O 1
ATOM 757 N N . MET A 1 100 ? 6.147 4.593 7.799 1.00 98.38 100 MET A N 1
ATOM 758 C CA . MET A 1 100 ? 7.202 4.179 8.735 1.00 98.38 100 MET A CA 1
ATOM 759 C C . MET A 1 100 ? 8.607 4.214 8.132 1.00 98.38 100 MET A C 1
ATOM 761 O O . MET A 1 100 ? 9.462 3.389 8.453 1.00 98.38 100 MET A O 1
ATOM 765 N N . ASN A 1 101 ? 8.849 5.162 7.227 1.00 98.75 101 ASN A N 1
ATOM 766 C CA . ASN A 1 101 ? 10.199 5.458 6.754 1.00 98.75 101 ASN A CA 1
ATOM 767 C C . ASN A 1 101 ? 11.075 5.994 7.899 1.00 98.75 101 ASN A C 1
ATOM 769 O O . ASN A 1 101 ? 10.578 6.512 8.898 1.00 98.75 101 ASN A O 1
ATOM 773 N N . ILE A 1 102 ? 12.392 5.853 7.765 1.00 98.62 102 ILE A N 1
ATOM 774 C CA . ILE A 1 102 ? 13.330 6.192 8.838 1.00 98.62 102 ILE A CA 1
ATOM 775 C C . ILE A 1 102 ? 13.640 7.683 8.770 1.00 98.62 102 ILE A C 1
ATOM 777 O O . ILE A 1 102 ? 13.883 8.227 7.691 1.00 98.62 102 ILE A O 1
ATOM 781 N N . HIS A 1 103 ? 13.724 8.351 9.923 1.00 98.50 103 HIS A N 1
ATOM 782 C CA . HIS A 1 103 ? 14.239 9.725 10.013 1.00 98.50 103 HIS A CA 1
ATOM 783 C C . HIS A 1 103 ? 15.759 9.769 9.764 1.00 98.50 103 HIS A C 1
ATOM 785 O O . HIS A 1 103 ? 16.544 10.163 10.619 1.00 98.50 103 HIS A O 1
ATOM 791 N N . ARG A 1 104 ? 16.208 9.377 8.564 1.00 98.00 104 ARG A N 1
ATOM 792 C CA . ARG A 1 104 ? 17.629 9.339 8.169 1.00 98.00 104 ARG A CA 1
ATOM 793 C C . ARG A 1 104 ? 18.303 10.706 8.309 1.00 98.00 104 ARG A C 1
ATOM 795 O O . ARG A 1 104 ? 19.509 10.800 8.520 1.00 98.00 104 ARG A O 1
ATOM 802 N N . SER A 1 105 ? 17.533 11.770 8.106 1.00 96.81 105 SER A N 1
ATOM 803 C CA . SER A 1 105 ? 17.972 13.152 8.234 1.00 96.81 105 SER A CA 1
ATOM 804 C C . SER A 1 105 ? 16.854 13.990 8.837 1.00 96.81 105 SER A C 1
ATOM 806 O O . SER A 1 105 ? 15.695 13.833 8.463 1.00 96.81 105 SER A O 1
ATOM 808 N N . ALA A 1 106 ? 17.206 14.956 9.685 1.00 95.94 106 ALA A N 1
ATOM 809 C CA . ALA A 1 106 ? 16.258 15.932 10.224 1.00 95.94 106 ALA A CA 1
ATOM 810 C C . ALA A 1 106 ? 15.603 16.822 9.144 1.00 95.94 106 ALA A C 1
ATOM 812 O O . ALA A 1 106 ? 14.597 17.469 9.418 1.00 95.94 106 ALA A O 1
ATOM 813 N N . PHE A 1 107 ? 16.156 16.861 7.926 1.00 95.50 107 PHE A N 1
ATOM 814 C CA . PHE A 1 107 ? 15.719 17.757 6.850 1.00 95.50 107 PHE A CA 1
ATOM 815 C C . PHE A 1 107 ? 14.744 17.131 5.847 1.00 95.50 107 PHE A C 1
ATOM 817 O O .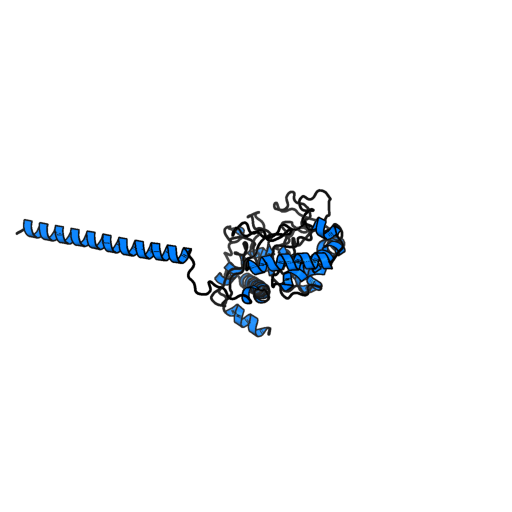 PHE A 1 107 ? 14.393 17.787 4.866 1.00 95.50 107 PHE A O 1
ATOM 824 N N . THR A 1 108 ? 14.316 15.879 6.033 1.00 94.38 108 THR A N 1
ATOM 825 C CA . THR A 1 108 ? 13.297 15.324 5.137 1.00 94.38 108 THR A CA 1
ATOM 826 C C . THR A 1 108 ? 11.926 15.923 5.436 1.00 94.38 108 THR A C 1
ATOM 828 O O . THR A 1 108 ? 11.502 16.021 6.589 1.00 94.38 108 THR A O 1
ATOM 831 N N . GLY A 1 109 ? 11.229 16.350 4.381 1.00 96.94 109 GLY A N 1
ATOM 832 C CA . GLY A 1 109 ? 9.975 17.099 4.491 1.00 96.94 109 GLY A CA 1
ATOM 833 C C . GLY A 1 109 ? 8.807 16.298 5.072 1.00 96.94 109 GLY A C 1
ATOM 834 O O . GLY A 1 109 ? 7.814 16.899 5.465 1.00 96.94 109 GLY A O 1
ATOM 835 N N . ARG A 1 110 ? 8.931 14.966 5.156 1.00 98.06 110 ARG A N 1
ATOM 836 C CA . ARG A 1 110 ? 7.887 14.049 5.645 1.00 98.06 110 ARG A CA 1
ATOM 837 C C . ARG A 1 110 ? 8.199 13.396 6.988 1.00 98.06 110 ARG A C 1
ATOM 839 O O . ARG A 1 110 ? 7.452 12.534 7.422 1.00 98.06 110 ARG A O 1
ATOM 846 N N . ASN A 1 111 ? 9.235 13.847 7.702 1.00 98.38 111 ASN A N 1
ATOM 847 C CA . ASN A 1 111 ? 9.512 13.336 9.053 1.00 98.38 111 ASN A CA 1
ATOM 848 C C . ASN A 1 111 ? 8.308 13.457 9.996 1.00 98.38 111 ASN A C 1
ATOM 850 O O . ASN A 1 111 ? 8.167 12.633 10.889 1.00 98.38 111 ASN A O 1
ATOM 854 N N . PHE A 1 112 ? 7.453 14.471 9.816 1.00 97.88 112 PHE A N 1
ATOM 855 C CA . PHE A 1 112 ? 6.279 14.662 10.669 1.00 97.88 112 PHE A CA 1
ATOM 856 C C . PHE A 1 112 ? 5.337 13.447 10.630 1.00 97.88 112 PHE A C 1
ATOM 858 O O . PHE A 1 112 ? 4.827 13.043 11.670 1.00 97.88 112 PHE A O 1
ATOM 865 N N . GLU A 1 113 ? 5.147 12.840 9.459 1.00 97.94 113 GLU A N 1
ATOM 866 C CA . GLU A 1 113 ? 4.279 11.675 9.265 1.00 97.94 113 GLU A CA 1
ATOM 867 C C . GLU A 1 113 ? 5.033 10.349 9.336 1.00 97.94 113 GLU A C 1
ATOM 869 O O . GLU A 1 113 ? 4.464 9.338 8.965 1.00 97.94 113 GLU A O 1
ATOM 874 N N . TYR A 1 114 ? 6.286 10.349 9.798 1.00 98.56 114 TYR A N 1
ATOM 875 C CA . TYR A 1 114 ? 7.049 9.137 10.077 1.00 98.56 114 TYR A CA 1
ATOM 876 C C . TYR A 1 114 ? 7.326 9.013 11.577 1.00 98.56 114 TYR A C 1
ATOM 878 O O . TYR A 1 114 ? 7.476 10.021 12.269 1.00 98.56 114 TYR A O 1
ATOM 886 N N . TYR A 1 115 ? 7.463 7.792 12.092 1.00 98.56 115 TYR A N 1
ATOM 887 C CA . TYR A 1 115 ? 7.603 7.583 13.537 1.00 98.56 115 TYR A CA 1
ATOM 888 C C . TYR A 1 115 ? 8.976 7.952 14.131 1.00 98.56 115 TYR A C 1
ATOM 890 O O . TYR A 1 115 ? 9.023 8.632 15.156 1.00 98.56 115 TYR A O 1
ATOM 898 N N . SER A 1 116 ? 10.097 7.462 13.582 1.00 98.50 116 SER A N 1
ATOM 899 C CA . SER A 1 116 ? 11.399 7.565 14.266 1.00 98.50 116 SER A CA 1
ATOM 900 C C . SER A 1 116 ? 12.622 7.364 13.361 1.00 98.50 116 SER A C 1
ATOM 902 O O . SER A 1 116 ? 12.527 6.835 12.253 1.00 98.50 116 SER A O 1
ATOM 904 N N . GLU A 1 117 ? 13.800 7.736 13.871 1.00 98.50 117 GLU A N 1
ATOM 905 C CA . GLU A 1 117 ? 15.108 7.286 13.371 1.00 98.50 117 GLU A CA 1
ATOM 906 C C . GLU A 1 117 ? 15.444 5.840 13.784 1.00 98.50 117 GLU A C 1
ATOM 908 O O . GLU A 1 117 ? 16.258 5.194 13.127 1.00 98.50 117 GLU A O 1
ATOM 913 N N . ASP A 1 118 ? 14.804 5.316 14.837 1.00 98.50 118 ASP A N 1
ATOM 914 C CA . ASP A 1 118 ? 14.980 3.939 15.304 1.00 98.50 118 ASP A CA 1
ATOM 915 C C . ASP A 1 118 ? 13.900 3.012 14.726 1.00 98.50 118 ASP A C 1
ATOM 917 O O . ASP A 1 118 ? 12.697 3.186 14.952 1.00 98.50 118 ASP A O 1
ATOM 921 N N . GLY A 1 119 ? 14.336 1.986 13.989 1.00 97.12 119 GLY A N 1
ATOM 922 C CA . GLY A 1 119 ? 13.435 1.060 13.304 1.00 97.12 119 GLY A CA 1
ATOM 923 C C . GLY A 1 119 ? 12.598 0.184 14.241 1.00 97.12 119 GLY A C 1
ATOM 924 O O . GLY A 1 119 ? 11.525 -0.272 13.844 1.00 97.12 119 GLY A O 1
ATOM 925 N N . VAL A 1 120 ? 13.042 -0.037 15.485 1.00 98.44 120 VAL A N 1
ATOM 926 C CA . VAL A 1 120 ? 12.287 -0.818 16.476 1.00 98.44 120 VAL A CA 1
ATOM 927 C C . VAL A 1 120 ? 11.179 0.029 17.088 1.00 98.44 120 VAL A C 1
ATOM 929 O O . VAL A 1 120 ? 10.034 -0.414 17.110 1.00 98.44 120 VAL A O 1
ATOM 932 N N . LEU A 1 121 ? 11.473 1.252 17.531 1.00 98.69 121 LEU A N 1
ATOM 933 C CA . LEU A 1 121 ? 10.471 2.193 18.024 1.00 98.69 121 LEU A CA 1
ATOM 934 C C . LEU A 1 121 ? 9.413 2.452 16.951 1.00 98.69 121 LEU A C 1
ATOM 936 O O . LEU A 1 121 ? 8.223 2.285 17.222 1.00 98.69 121 LEU A O 1
ATOM 940 N N . GLY A 1 122 ? 9.844 2.788 15.730 1.00 98.31 122 GLY A N 1
ATOM 941 C CA . GLY A 1 122 ? 8.932 3.009 14.612 1.00 98.31 122 GLY A CA 1
ATOM 942 C C . GLY A 1 122 ? 8.070 1.783 14.317 1.00 98.31 122 GLY A C 1
ATOM 943 O O . GLY A 1 122 ? 6.850 1.897 14.233 1.00 98.31 122 GLY A O 1
ATOM 944 N N . GLY A 1 123 ? 8.679 0.595 14.257 1.00 98.75 123 GLY A N 1
ATOM 945 C CA . GLY A 1 123 ? 7.962 -0.656 14.013 1.00 98.75 123 GLY A CA 1
ATOM 946 C C . GLY A 1 123 ? 6.967 -1.022 15.110 1.00 98.75 123 GLY A C 1
ATOM 947 O O . GLY A 1 123 ? 5.869 -1.477 14.810 1.00 98.75 123 GLY A O 1
ATOM 948 N N . MET A 1 124 ? 7.309 -0.808 16.383 1.00 98.81 124 MET A N 1
ATOM 949 C CA . MET A 1 124 ? 6.414 -1.123 17.498 1.00 98.81 124 MET A CA 1
ATOM 950 C C . MET A 1 124 ? 5.209 -0.182 17.542 1.00 98.81 124 MET A C 1
ATOM 952 O O . MET A 1 124 ? 4.096 -0.648 17.773 1.00 98.81 124 MET A O 1
ATOM 956 N N . ILE A 1 125 ? 5.392 1.119 17.310 1.00 98.88 125 ILE A N 1
ATOM 957 C CA . ILE A 1 125 ? 4.271 2.070 17.273 1.00 98.88 125 ILE A CA 1
ATOM 958 C C . ILE A 1 125 ? 3.383 1.805 16.048 1.00 98.88 125 ILE A C 1
ATOM 960 O O . ILE A 1 125 ? 2.161 1.719 16.192 1.00 98.88 125 ILE A O 1
ATOM 964 N N . ALA A 1 126 ? 3.991 1.574 14.880 1.00 98.75 126 ALA A N 1
ATOM 965 C CA . ALA A 1 126 ? 3.282 1.187 13.665 1.00 98.75 126 ALA A CA 1
ATOM 966 C C . ALA A 1 126 ? 2.438 -0.079 13.866 1.00 98.75 126 ALA A C 1
ATOM 968 O O . ALA A 1 126 ? 1.242 -0.056 13.595 1.00 98.75 126 ALA A O 1
ATOM 969 N N . LEU A 1 127 ? 3.042 -1.153 14.395 1.00 98.88 127 LEU A N 1
ATOM 970 C CA . LEU A 1 127 ? 2.390 -2.445 14.629 1.00 98.88 127 LEU A CA 1
ATOM 971 C C . LEU A 1 127 ? 1.126 -2.305 15.487 1.00 98.88 127 LEU A C 1
ATOM 973 O O . LEU A 1 127 ? 0.086 -2.869 15.160 1.00 98.88 127 LEU A O 1
ATOM 977 N N . ASN A 1 128 ? 1.208 -1.543 16.578 1.00 98.88 128 ASN A N 1
ATOM 978 C CA . ASN A 1 128 ? 0.062 -1.357 17.467 1.00 98.88 128 ASN A CA 1
ATOM 979 C C . ASN A 1 128 ? -1.034 -0.520 16.790 1.00 98.88 128 ASN A C 1
ATOM 981 O O . ASN A 1 128 ? -2.205 -0.878 16.876 1.00 98.88 128 ASN A O 1
ATOM 985 N N . THR A 1 129 ? -0.659 0.517 16.033 1.00 98.75 129 THR A N 1
ATOM 986 C CA . THR A 1 129 ? -1.609 1.319 15.239 1.00 98.75 129 THR A CA 1
ATOM 987 C C . THR A 1 129 ? -2.362 0.450 14.224 1.00 98.75 129 THR A C 1
ATOM 989 O O . THR A 1 129 ? -3.592 0.477 14.169 1.00 98.75 129 THR A O 1
ATOM 992 N N . ILE A 1 130 ? -1.651 -0.386 13.456 1.00 98.75 130 ILE A N 1
ATOM 993 C CA . ILE A 1 130 ? -2.287 -1.259 12.458 1.00 98.75 130 ILE A CA 1
ATOM 994 C C . ILE A 1 130 ? -3.135 -2.366 13.084 1.00 98.75 130 ILE A C 1
ATOM 996 O O . ILE A 1 130 ? -4.182 -2.701 12.530 1.00 98.75 130 ILE A O 1
ATOM 1000 N N . ASN A 1 131 ? -2.737 -2.912 14.237 1.00 98.81 131 ASN A N 1
ATOM 1001 C CA . ASN A 1 131 ? -3.562 -3.880 14.959 1.00 98.81 131 ASN A CA 1
ATOM 1002 C C . ASN A 1 131 ? -4.895 -3.238 15.373 1.00 98.81 131 ASN A C 1
ATOM 1004 O O . ASN A 1 131 ? -5.944 -3.821 15.092 1.00 98.81 131 ASN A O 1
ATOM 1008 N N . GLY A 1 132 ? -4.872 -2.005 15.895 1.00 98.44 132 GLY A N 1
ATOM 1009 C CA . GLY A 1 132 ? -6.076 -1.230 16.211 1.00 98.44 132 GLY A CA 1
ATOM 1010 C C . GLY A 1 132 ? -7.003 -1.028 15.005 1.00 98.44 132 GLY A C 1
ATOM 1011 O O . GLY A 1 132 ? -8.191 -1.354 15.085 1.00 98.44 132 GLY A O 1
ATOM 1012 N N . LEU A 1 133 ? -6.457 -0.590 13.861 1.00 97.75 133 LEU A N 1
ATOM 1013 C CA . LEU A 1 133 ? -7.198 -0.443 12.592 1.00 97.75 133 LEU A CA 1
ATOM 1014 C C . LEU A 1 133 ? -7.879 -1.757 12.179 1.00 97.75 133 LEU A C 1
ATOM 1016 O O . LEU A 1 133 ? -9.067 -1.793 11.833 1.00 97.75 133 LEU A O 1
ATOM 1020 N N . SER A 1 134 ? -7.135 -2.862 12.270 1.00 97.38 134 SER A N 1
ATOM 1021 C CA . SER A 1 134 ? -7.591 -4.179 11.828 1.00 97.38 134 SER A CA 1
ATOM 1022 C C . SER A 1 134 ? -8.793 -4.705 12.618 1.00 97.38 134 SER A C 1
ATOM 1024 O O . SER A 1 134 ? -9.601 -5.456 12.067 1.00 97.38 134 SER A O 1
ATOM 1026 N N . THR A 1 135 ? -8.995 -4.249 13.864 1.00 97.38 135 THR A N 1
ATOM 1027 C CA . THR A 1 135 ? -10.169 -4.619 14.679 1.00 97.38 135 THR A CA 1
ATOM 1028 C C . THR A 1 135 ? -11.497 -4.178 14.055 1.00 97.38 135 THR A C 1
ATOM 1030 O O . THR A 1 135 ? -12.553 -4.712 14.403 1.00 97.38 135 THR A O 1
ATOM 1033 N N . LYS A 1 136 ? -11.461 -3.212 13.127 1.00 96.44 136 LYS A N 1
ATOM 1034 C CA . LYS A 1 136 ? -12.624 -2.691 12.393 1.00 96.44 136 LYS A CA 1
ATOM 1035 C C . LYS A 1 136 ? -12.695 -3.201 10.952 1.00 96.44 136 LYS A C 1
ATOM 1037 O O . LYS A 1 136 ? -13.532 -2.751 10.176 1.00 96.44 136 LYS A O 1
ATOM 1042 N N . GLY A 1 137 ? -11.840 -4.162 10.592 1.00 95.44 137 GLY A N 1
ATOM 1043 C CA . GLY A 1 137 ? -11.765 -4.733 9.247 1.00 95.44 137 GLY A CA 1
ATOM 1044 C C . GLY A 1 137 ? -11.058 -3.838 8.226 1.00 95.44 137 GLY A C 1
ATOM 1045 O O . GLY A 1 137 ? -11.111 -4.139 7.033 1.00 95.44 137 GLY A O 1
ATOM 1046 N N . VAL A 1 138 ? -10.411 -2.758 8.670 1.00 97.12 138 VAL A N 1
ATOM 1047 C CA . VAL A 1 138 ? -9.623 -1.866 7.814 1.00 97.12 138 VAL A CA 1
ATOM 1048 C C . VAL A 1 138 ? -8.233 -2.473 7.620 1.00 97.12 138 VAL A C 1
ATOM 1050 O O . VAL A 1 138 ? -7.548 -2.777 8.597 1.00 97.12 138 VAL A O 1
ATOM 1053 N N . TYR A 1 139 ? -7.815 -2.669 6.370 1.00 97.81 139 TYR A N 1
ATOM 1054 C CA . TYR A 1 139 ? -6.456 -3.071 6.033 1.00 97.81 139 TYR A CA 1
ATOM 1055 C C . TYR A 1 139 ? -5.559 -1.838 5.852 1.00 97.81 139 TYR A C 1
ATOM 1057 O O . TYR A 1 139 ? -5.876 -0.940 5.064 1.00 97.81 139 TYR A O 1
ATOM 1065 N N . PRO A 1 140 ? -4.413 -1.789 6.545 1.00 98.25 140 PRO A N 1
ATOM 1066 C CA . PRO A 1 140 ? -3.433 -0.736 6.349 1.00 98.25 140 PRO A CA 1
ATOM 1067 C C . PRO A 1 140 ? -2.539 -1.024 5.146 1.00 98.25 140 PRO A C 1
ATOM 1069 O O . PRO A 1 140 ? -2.194 -2.177 4.877 1.00 98.25 140 PRO A O 1
ATOM 1072 N N . TYR A 1 141 ? -2.098 0.037 4.477 1.00 98.69 141 TYR A N 1
ATOM 1073 C CA . TYR A 1 141 ? -0.948 0.021 3.582 1.00 98.69 141 TYR A CA 1
ATOM 1074 C C . TYR A 1 141 ? 0.262 0.593 4.312 1.00 98.69 141 TYR A C 1
ATOM 1076 O O . TYR A 1 141 ? 0.464 1.809 4.336 1.00 98.69 141 TYR A O 1
ATOM 1084 N N . ILE A 1 142 ? 1.107 -0.283 4.856 1.00 98.81 142 ILE A N 1
ATOM 1085 C CA . ILE A 1 142 ? 2.367 0.160 5.459 1.00 98.81 142 ILE A CA 1
ATOM 1086 C C . ILE A 1 142 ? 3.257 0.776 4.370 1.00 98.81 142 ILE A C 1
ATOM 1088 O O . ILE A 1 142 ? 3.518 0.147 3.336 1.00 98.81 142 ILE A O 1
ATOM 1092 N N . LYS A 1 143 ? 3.685 2.030 4.567 1.00 98.81 143 LYS A N 1
ATOM 1093 C CA . LYS A 1 143 ? 4.342 2.827 3.518 1.00 98.81 143 LYS A CA 1
ATOM 1094 C C . LYS A 1 143 ? 5.574 3.587 4.012 1.00 98.81 143 LYS A C 1
ATOM 1096 O O . LYS A 1 143 ? 5.773 3.752 5.203 1.00 98.81 143 LYS A O 1
ATOM 1101 N N . HIS A 1 144 ? 6.473 4.044 3.149 1.00 98.88 144 HIS A N 1
ATOM 1102 C CA . HIS A 1 144 ? 6.646 3.677 1.744 1.00 98.88 144 HIS A CA 1
ATOM 1103 C C . HIS A 1 144 ? 7.801 2.684 1.682 1.00 98.88 144 HIS A C 1
ATOM 1105 O O . HIS A 1 144 ? 8.918 3.005 2.094 1.00 98.88 144 HIS A O 1
ATOM 1111 N N . PHE A 1 145 ? 7.534 1.486 1.183 1.00 98.81 145 PHE A N 1
ATOM 1112 C CA . PHE A 1 145 ? 8.472 0.375 1.149 1.00 98.81 145 PHE A CA 1
ATOM 1113 C C . PHE A 1 145 ? 9.412 0.507 -0.064 1.00 98.81 145 PHE A C 1
ATOM 1115 O O . PHE A 1 145 ? 8.996 0.293 -1.199 1.00 98.81 145 PHE A O 1
ATOM 1122 N N . VAL A 1 146 ? 10.680 0.898 0.078 1.00 98.56 146 VAL A N 1
ATOM 1123 C CA . VAL A 1 146 ? 11.431 1.262 1.294 1.00 98.56 146 VAL A CA 1
ATOM 1124 C C . VAL A 1 146 ? 12.439 2.381 0.971 1.00 98.56 146 VAL A C 1
ATOM 1126 O O . VAL A 1 146 ? 12.693 2.678 -0.199 1.00 98.56 146 VAL A O 1
ATOM 1129 N N . MET A 1 147 ? 13.037 2.991 2.000 1.00 98.12 147 MET A N 1
ATOM 1130 C CA . MET A 1 147 ? 14.090 4.020 1.891 1.00 98.12 147 MET A CA 1
ATOM 1131 C C . MET A 1 147 ? 13.652 5.310 1.174 1.00 98.12 147 MET A C 1
ATOM 1133 O O . MET A 1 147 ? 14.441 5.958 0.481 1.00 98.12 147 MET A O 1
ATOM 1137 N N . ASN A 1 148 ? 12.389 5.702 1.354 1.00 98.12 148 ASN A N 1
ATOM 1138 C CA . ASN A 1 148 ? 11.828 6.961 0.859 1.00 98.12 148 ASN A CA 1
ATOM 1139 C C . ASN A 1 148 ? 12.067 8.112 1.852 1.00 98.12 148 ASN A C 1
ATOM 1141 O O . ASN A 1 148 ? 11.145 8.818 2.262 1.00 98.12 148 ASN A O 1
ATOM 1145 N N . ASP A 1 149 ? 13.315 8.261 2.292 1.00 96.62 149 ASP A N 1
ATOM 1146 C CA . ASP A 1 149 ? 13.675 9.151 3.401 1.00 96.62 149 ASP A CA 1
ATOM 1147 C C . ASP A 1 149 ? 14.116 10.547 2.912 1.00 96.62 149 ASP A C 1
ATOM 1149 O O . ASP A 1 149 ? 14.602 11.360 3.696 1.00 96.62 149 ASP A O 1
ATOM 1153 N N . GLN A 1 150 ? 13.971 10.843 1.614 1.00 96.19 150 GLN A N 1
ATOM 1154 C CA . GLN A 1 150 ? 14.299 12.130 0.996 1.00 96.19 150 GLN A CA 1
ATOM 1155 C C . GLN A 1 150 ? 13.210 12.547 0.007 1.00 96.19 150 GLN A C 1
ATOM 1157 O O . GLN A 1 150 ? 12.942 11.850 -0.965 1.00 96.19 150 GLN A O 1
ATOM 1162 N N . GLU A 1 151 ? 12.672 13.750 0.198 1.00 97.62 151 GLU A N 1
ATOM 1163 C CA . GLU A 1 151 ? 11.612 14.289 -0.659 1.00 97.62 151 GLU A CA 1
ATOM 1164 C C . GLU A 1 151 ? 12.119 14.837 -1.992 1.00 97.62 151 GLU A C 1
ATOM 1166 O O . GLU A 1 151 ? 11.513 14.626 -3.047 1.00 97.62 151 GLU A O 1
ATOM 1171 N N . THR A 1 152 ? 13.254 15.534 -1.957 1.00 97.25 152 THR A N 1
ATOM 1172 C CA . THR A 1 152 ? 13.882 16.098 -3.150 1.00 97.25 152 THR A CA 1
ATOM 1173 C C . THR A 1 152 ? 14.118 14.997 -4.178 1.00 97.25 152 THR A C 1
ATOM 1175 O O . THR A 1 152 ? 14.819 14.024 -3.896 1.00 97.25 152 THR A O 1
ATOM 1178 N N . ASN A 1 153 ? 13.572 15.179 -5.383 1.00 96.25 153 ASN A N 1
ATOM 1179 C CA . ASN A 1 153 ? 13.742 14.279 -6.526 1.00 96.25 153 ASN A CA 1
ATOM 1180 C C . ASN A 1 153 ? 13.175 12.859 -6.345 1.00 96.25 153 ASN A C 1
ATOM 1182 O O . ASN A 1 153 ? 13.464 11.992 -7.169 1.00 96.25 153 ASN A O 1
ATOM 1186 N N . ARG A 1 154 ? 12.333 12.598 -5.332 1.00 96.25 154 ARG A N 1
ATOM 1187 C CA . ARG A 1 154 ? 11.795 11.244 -5.083 1.00 96.25 154 ARG A CA 1
ATOM 1188 C C . ARG A 1 154 ? 11.101 10.631 -6.307 1.00 96.25 154 ARG A C 1
ATOM 1190 O O . ARG A 1 154 ? 11.273 9.449 -6.570 1.00 96.25 154 ARG A O 1
ATOM 1197 N N . CYS A 1 155 ? 10.422 11.456 -7.110 1.00 95.75 155 CYS A N 1
ATOM 1198 C CA . CYS A 1 155 ? 9.735 11.054 -8.343 1.00 95.75 155 CYS A CA 1
ATOM 1199 C C . CYS A 1 155 ? 10.595 11.173 -9.619 1.00 95.75 155 CYS A C 1
ATOM 1201 O O . CYS A 1 155 ? 10.071 11.059 -10.722 1.00 95.75 155 CYS A O 1
ATOM 1203 N N . THR A 1 156 ? 11.895 11.455 -9.523 1.00 95.31 156 THR A N 1
ATOM 1204 C CA . THR A 1 156 ? 12.781 11.624 -10.691 1.00 95.31 156 THR A CA 1
ATOM 1205 C C . THR A 1 156 ? 13.909 10.598 -10.666 1.00 95.31 156 THR A C 1
ATOM 1207 O O . THR A 1 156 ? 15.081 10.952 -10.778 1.00 95.31 156 THR A O 1
ATOM 1210 N N . MET A 1 157 ? 13.544 9.326 -10.479 1.00 93.75 157 MET A N 1
ATOM 1211 C CA . MET A 1 157 ? 14.471 8.187 -10.470 1.00 93.75 157 MET A CA 1
ATOM 1212 C C . MET A 1 157 ? 15.621 8.347 -9.460 1.00 93.75 157 MET A C 1
ATOM 1214 O O . MET A 1 157 ? 16.787 8.116 -9.777 1.00 93.75 157 MET A O 1
ATOM 1218 N N . LEU A 1 158 ? 15.299 8.774 -8.234 1.00 97.12 158 LEU A N 1
ATOM 1219 C CA . LEU A 1 158 ? 16.277 8.902 -7.154 1.00 97.12 158 LEU A CA 1
ATOM 1220 C C . LEU A 1 158 ? 16.877 7.531 -6.809 1.00 97.12 158 LEU A C 1
ATOM 1222 O O . LEU A 1 158 ? 16.186 6.680 -6.251 1.00 97.12 158 LEU A O 1
ATOM 1226 N N . LEU A 1 159 ? 18.158 7.333 -7.131 1.00 97.69 159 LEU A N 1
ATOM 1227 C CA . LEU A 1 159 ? 18.898 6.109 -6.822 1.00 97.69 159 LEU A CA 1
ATOM 1228 C C . LEU A 1 159 ? 19.449 6.165 -5.393 1.00 97.69 159 LEU A C 1
ATOM 1230 O O . LEU A 1 159 ? 20.410 6.889 -5.119 1.00 97.69 159 LEU A O 1
ATOM 1234 N N . THR A 1 160 ? 18.857 5.392 -4.487 1.00 97.50 160 THR A N 1
ATOM 1235 C CA . THR A 1 160 ? 19.310 5.285 -3.098 1.00 97.50 160 THR A CA 1
ATOM 1236 C C . THR A 1 160 ? 20.229 4.076 -2.948 1.00 97.50 160 THR A C 1
ATOM 1238 O O . THR A 1 160 ? 19.834 2.948 -3.238 1.00 97.50 160 THR A O 1
ATOM 1241 N N . TYR A 1 161 ? 21.456 4.297 -2.473 1.00 97.56 161 TYR A N 1
ATOM 1242 C CA . TYR A 1 161 ? 22.443 3.239 -2.240 1.00 97.56 161 TYR A CA 1
ATOM 1243 C C . TYR A 1 161 ? 22.706 3.059 -0.747 1.00 97.56 161 TYR A C 1
ATOM 1245 O O . TYR A 1 161 ? 22.849 4.034 -0.008 1.00 97.56 161 TYR A O 1
ATOM 1253 N N . SER A 1 162 ? 22.796 1.804 -0.323 1.00 97.38 162 SER A N 1
ATOM 1254 C CA . SER A 1 162 ? 23.181 1.380 1.022 1.00 97.38 162 SER A CA 1
ATOM 1255 C C . SER A 1 162 ? 23.656 -0.075 0.952 1.00 97.38 162 SER A C 1
ATOM 1257 O O . SER A 1 162 ? 23.456 -0.7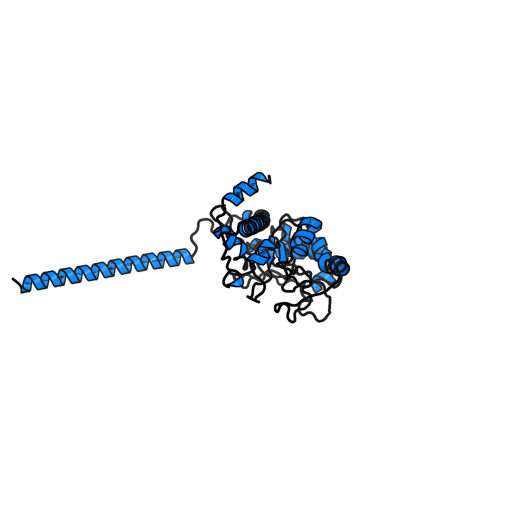41 -0.067 1.00 97.38 162 SER A O 1
ATOM 1259 N N . ASP A 1 163 ? 24.322 -0.555 1.994 1.00 98.00 163 ASP A N 1
ATOM 1260 C CA . ASP A 1 163 ? 24.651 -1.969 2.139 1.00 98.00 163 ASP A CA 1
ATOM 1261 C C . ASP A 1 163 ? 23.458 -2.770 2.689 1.00 98.00 163 ASP A C 1
ATOM 1263 O O . ASP A 1 163 ? 22.524 -2.226 3.281 1.00 98.00 163 ASP A O 1
ATOM 1267 N N . GLU A 1 164 ? 23.476 -4.088 2.480 1.00 97.56 164 GLU A N 1
ATOM 1268 C CA . GLU A 1 164 ? 22.375 -4.965 2.893 1.00 97.56 164 GLU A CA 1
ATOM 1269 C C . GLU A 1 164 ? 22.156 -4.959 4.412 1.00 97.56 164 GLU A C 1
ATOM 1271 O O . GLU A 1 164 ? 21.013 -5.064 4.861 1.00 97.56 164 GLU A O 1
ATOM 1276 N N . GLN A 1 165 ? 23.222 -4.798 5.204 1.00 98.38 165 GLN A N 1
ATOM 1277 C CA . GLN A 1 165 ? 23.118 -4.783 6.658 1.00 98.38 165 GLN A CA 1
ATOM 1278 C C . GLN A 1 165 ? 22.284 -3.584 7.116 1.00 98.38 165 GLN A C 1
ATOM 1280 O O . GLN A 1 165 ? 21.284 -3.771 7.804 1.00 98.38 165 GLN A O 1
ATOM 1285 N N . ALA A 1 166 ? 22.627 -2.371 6.681 1.00 98.25 166 ALA A N 1
ATOM 1286 C CA . ALA A 1 166 ? 21.864 -1.172 7.005 1.00 98.25 166 ALA A CA 1
ATOM 1287 C C . ALA A 1 166 ? 20.421 -1.257 6.479 1.00 98.25 166 ALA A C 1
ATOM 1289 O O . ALA A 1 166 ? 19.479 -0.910 7.195 1.00 98.25 166 ALA A O 1
ATOM 1290 N N . ILE A 1 167 ? 20.223 -1.779 5.262 1.00 98.44 167 ILE A N 1
ATOM 1291 C CA . ILE A 1 167 ? 18.884 -2.003 4.698 1.00 98.44 167 ILE A CA 1
ATOM 1292 C C . ILE A 1 167 ? 18.048 -2.901 5.621 1.00 98.44 167 ILE A C 1
ATOM 1294 O O . ILE A 1 167 ? 16.916 -2.541 5.938 1.00 98.44 167 ILE A O 1
ATOM 1298 N N . ARG A 1 168 ? 18.592 -4.023 6.103 1.00 98.50 168 ARG A N 1
ATOM 1299 C CA . ARG A 1 168 ? 17.870 -4.989 6.953 1.00 98.50 168 ARG A CA 1
ATOM 1300 C C . ARG A 1 168 ? 17.701 -4.541 8.402 1.00 98.50 168 ARG A C 1
ATOM 1302 O O . ARG A 1 168 ? 16.634 -4.735 8.983 1.00 98.50 168 ARG A O 1
ATOM 1309 N N . GLU A 1 169 ? 18.741 -3.974 8.999 1.00 98.50 169 GLU A N 1
ATOM 1310 C CA . GLU A 1 169 ? 18.765 -3.635 10.425 1.00 98.50 169 GLU A CA 1
ATOM 1311 C C . GLU A 1 169 ? 18.033 -2.325 10.731 1.00 98.50 169 GLU A C 1
ATOM 1313 O O . GLU A 1 169 ? 17.476 -2.198 11.819 1.00 98.50 169 GLU A O 1
ATOM 1318 N N . ILE A 1 170 ? 17.984 -1.390 9.773 1.00 98.56 170 ILE A N 1
ATOM 1319 C CA . ILE A 1 170 ? 17.433 -0.043 9.974 1.00 98.56 170 ILE A CA 1
ATOM 1320 C C . ILE A 1 170 ? 16.163 0.154 9.141 1.00 98.56 170 ILE A C 1
ATOM 1322 O O . ILE A 1 170 ? 15.070 0.271 9.690 1.00 98.56 170 ILE A O 1
ATOM 1326 N N . TYR A 1 171 ? 16.283 0.164 7.812 1.00 98.69 171 TYR A N 1
ATOM 1327 C CA . TYR A 1 171 ? 15.216 0.652 6.927 1.00 98.69 171 TYR A CA 1
ATOM 1328 C C . TYR A 1 171 ? 14.053 -0.326 6.756 1.00 98.69 171 TYR A C 1
ATOM 1330 O O . TYR A 1 171 ? 12.895 0.080 6.682 1.00 98.69 171 TYR A O 1
ATOM 1338 N N . LEU A 1 172 ? 14.352 -1.622 6.698 1.00 98.88 172 LEU A N 1
ATOM 1339 C CA . LEU A 1 172 ? 13.355 -2.684 6.607 1.00 98.88 172 LEU A CA 1
ATOM 1340 C C . LEU A 1 172 ? 12.768 -3.057 7.969 1.00 98.88 172 LEU A C 1
ATOM 1342 O O . LEU A 1 172 ? 11.677 -3.620 8.016 1.00 98.88 172 LEU A O 1
ATOM 1346 N N . LYS A 1 173 ? 13.463 -2.744 9.069 1.00 98.88 173 LYS A N 1
ATOM 1347 C CA . LYS A 1 173 ? 13.083 -3.155 10.425 1.00 98.88 173 LYS A CA 1
ATOM 1348 C C . LYS A 1 173 ? 11.632 -2.824 10.809 1.00 98.88 173 LYS A C 1
ATOM 1350 O O . LYS A 1 173 ? 10.961 -3.741 11.286 1.00 98.88 173 LYS A O 1
ATOM 1355 N N . PRO A 1 174 ? 11.105 -1.600 10.597 1.00 98.81 174 PRO A N 1
ATOM 1356 C CA . PRO A 1 174 ? 9.726 -1.301 10.980 1.00 98.81 174 PRO A CA 1
ATOM 1357 C C . PRO A 1 174 ? 8.702 -2.118 10.177 1.00 98.81 174 PRO A C 1
ATOM 1359 O O . PRO A 1 174 ? 7.737 -2.633 10.745 1.00 98.81 174 PRO A O 1
ATOM 1362 N N . PHE A 1 175 ? 8.957 -2.324 8.882 1.00 98.94 175 PHE A N 1
ATOM 1363 C CA . PHE A 1 175 ? 8.116 -3.145 8.010 1.00 98.94 175 PHE A CA 1
ATOM 1364 C C . PHE A 1 175 ? 8.181 -4.629 8.389 1.00 98.94 175 PHE A C 1
ATOM 1366 O O . PHE A 1 175 ? 7.146 -5.287 8.442 1.00 98.94 175 PHE A O 1
ATOM 1373 N N . GLU A 1 176 ? 9.372 -5.152 8.702 1.00 98.94 176 GLU A N 1
ATOM 1374 C CA . GLU A 1 176 ? 9.563 -6.532 9.162 1.00 98.94 176 GLU A CA 1
ATOM 1375 C C . GLU A 1 176 ? 8.769 -6.802 10.444 1.00 98.94 176 GLU A C 1
ATOM 1377 O O . GLU A 1 176 ? 8.096 -7.829 10.550 1.00 98.94 176 GLU A O 1
ATOM 1382 N N . ILE A 1 177 ? 8.830 -5.874 11.409 1.00 98.88 177 ILE A N 1
ATOM 1383 C CA . ILE A 1 177 ? 8.076 -5.962 12.663 1.00 98.88 177 ILE A CA 1
ATOM 1384 C C . ILE A 1 177 ? 6.578 -6.035 12.368 1.00 98.88 177 ILE A C 1
ATOM 1386 O O . ILE A 1 177 ? 5.915 -6.928 12.893 1.00 98.88 177 ILE A O 1
ATOM 1390 N N . CYS A 1 178 ? 6.061 -5.156 11.506 1.00 98.81 178 CYS A N 1
ATOM 1391 C CA . CYS A 1 178 ? 4.650 -5.170 11.131 1.00 98.81 178 CYS A CA 1
ATOM 1392 C C . CYS A 1 178 ? 4.268 -6.489 10.449 1.00 98.81 178 CYS A C 1
ATOM 1394 O O . CYS A 1 178 ? 3.382 -7.185 10.924 1.00 98.81 178 CYS A O 1
ATOM 1396 N N . VAL A 1 179 ? 4.972 -6.891 9.389 1.00 98.81 179 VAL A N 1
ATOM 1397 C CA . VAL A 1 179 ? 4.629 -8.090 8.605 1.00 98.81 179 VAL A CA 1
ATOM 1398 C C . VAL A 1 179 ? 4.662 -9.367 9.448 1.00 98.81 179 VAL A C 1
ATOM 1400 O O . VAL A 1 179 ? 3.782 -10.210 9.299 1.00 98.81 179 VAL A O 1
ATOM 1403 N N . LYS A 1 180 ? 5.652 -9.526 10.334 1.00 98.75 180 LYS A N 1
ATOM 1404 C CA . LYS A 1 180 ? 5.817 -10.762 11.118 1.00 98.75 180 LYS A CA 1
ATOM 1405 C C . LYS A 1 180 ? 4.907 -10.857 12.340 1.00 98.75 180 LYS A C 1
ATOM 1407 O O . LYS A 1 180 ? 4.687 -11.966 12.817 1.00 98.75 180 LYS A O 1
ATOM 1412 N N . ASN A 1 181 ? 4.433 -9.728 12.867 1.00 98.75 181 ASN A N 1
ATOM 1413 C CA . ASN A 1 181 ? 3.717 -9.687 14.148 1.00 98.75 181 ASN A CA 1
ATOM 1414 C C . ASN A 1 181 ? 2.294 -9.120 14.041 1.00 98.75 181 ASN A C 1
ATOM 1416 O O . ASN A 1 181 ? 1.631 -8.984 15.064 1.00 98.75 181 ASN A O 1
ATOM 1420 N N . PHE A 1 182 ? 1.828 -8.772 12.839 1.00 98.62 182 PHE A N 1
ATOM 1421 C CA . PHE A 1 182 ? 0.465 -8.296 12.622 1.00 98.62 182 PHE A CA 1
ATOM 1422 C C . PHE A 1 182 ? -0.562 -9.362 13.015 1.00 98.62 182 PHE A C 1
ATOM 1424 O O . PHE A 1 182 ? -0.463 -10.518 12.604 1.00 98.62 182 PHE A O 1
ATOM 1431 N N . GLU A 1 183 ? -1.555 -8.959 13.804 1.00 97.81 183 GLU A N 1
ATOM 1432 C CA . GLU A 1 183 ? -2.580 -9.865 14.340 1.00 97.81 183 GLU A CA 1
ATOM 1433 C C . GLU A 1 183 ? -3.839 -9.914 13.459 1.00 97.81 183 GLU A C 1
ATOM 1435 O O . GLU A 1 183 ? -4.655 -10.833 13.572 1.00 97.81 183 GLU A O 1
ATOM 1440 N N . GLY A 1 184 ? -3.992 -8.944 12.553 1.00 94.94 184 GLY A N 1
ATOM 1441 C CA . GLY A 1 184 ? -5.088 -8.890 11.594 1.00 94.94 184 GLY A CA 1
ATOM 1442 C C . GLY A 1 184 ? -4.934 -9.874 10.429 1.00 94.94 184 GLY A C 1
ATOM 1443 O O . GLY A 1 184 ? -3.888 -10.476 10.194 1.00 94.94 184 GLY A O 1
ATOM 1444 N N . GLN A 1 185 ? -6.006 -10.030 9.650 1.00 90.94 185 GLN A N 1
ATOM 1445 C CA . GLN A 1 185 ? -6.046 -10.970 8.518 1.00 90.94 185 GLN A CA 1
ATOM 1446 C C . GLN A 1 185 ? -5.697 -10.332 7.169 1.00 90.94 185 GLN A C 1
ATOM 1448 O O . GLN A 1 185 ? -5.450 -11.048 6.196 1.00 90.94 185 GLN A O 1
ATOM 1453 N N . SER A 1 186 ? -5.697 -8.999 7.100 1.00 95.75 186 SER A N 1
ATOM 1454 C CA . SER A 1 186 ? -5.526 -8.249 5.862 1.00 95.75 186 SER A CA 1
ATOM 1455 C C . SER A 1 186 ? -4.553 -7.090 6.053 1.00 95.75 186 SER A C 1
ATOM 1457 O O . SER A 1 186 ? -4.832 -6.142 6.784 1.00 95.75 186 SER A O 1
ATOM 1459 N N . LEU A 1 187 ? -3.390 -7.207 5.414 1.00 98.38 187 LEU A N 1
ATOM 1460 C CA . LEU A 1 187 ? -2.318 -6.217 5.396 1.00 98.38 187 LEU A CA 1
ATOM 1461 C C . LEU A 1 187 ? -1.946 -5.944 3.940 1.00 98.38 187 LEU A C 1
ATOM 1463 O O . LEU A 1 187 ? -1.881 -6.870 3.125 1.00 98.38 187 LEU A O 1
ATOM 1467 N N . ALA A 1 188 ? -1.679 -4.687 3.622 1.00 98.81 188 ALA A N 1
ATOM 1468 C CA . ALA A 1 188 ? -1.159 -4.267 2.336 1.00 98.81 188 ALA A CA 1
ATOM 1469 C C . ALA A 1 188 ? 0.145 -3.477 2.517 1.00 98.81 188 ALA A C 1
ATOM 1471 O O . ALA A 1 188 ? 0.488 -3.028 3.611 1.00 98.81 188 ALA A O 1
ATOM 1472 N N . VAL A 1 189 ? 0.894 -3.323 1.430 1.00 98.94 189 VAL A N 1
ATOM 1473 C CA . VAL A 1 189 ? 2.155 -2.570 1.399 1.00 98.94 189 VAL A CA 1
ATOM 1474 C C . VAL A 1 189 ? 2.092 -1.564 0.263 1.00 98.94 189 VAL A C 1
ATOM 1476 O O . VAL A 1 189 ? 1.629 -1.898 -0.826 1.00 98.94 189 VAL A O 1
ATOM 1479 N N . MET A 1 190 ? 2.588 -0.350 0.490 1.00 98.94 190 MET A N 1
ATOM 1480 C CA . MET A 1 190 ? 2.782 0.625 -0.582 1.00 98.94 190 MET A CA 1
ATOM 1481 C C . MET A 1 190 ? 4.267 0.734 -0.934 1.00 98.94 190 MET A C 1
ATOM 1483 O O . MET A 1 190 ? 5.072 1.113 -0.081 1.00 98.94 190 MET A O 1
ATOM 1487 N N . SER A 1 191 ? 4.646 0.413 -2.173 1.00 98.75 191 SER A N 1
ATOM 1488 C CA . SER A 1 191 ? 6.032 0.560 -2.640 1.00 98.75 191 SER A CA 1
ATOM 1489 C C . SER A 1 191 ? 6.394 2.034 -2.810 1.00 98.75 191 SER A C 1
ATOM 1491 O O . SER A 1 191 ? 5.552 2.804 -3.255 1.00 98.75 191 SER A O 1
ATOM 1493 N N . SER A 1 192 ? 7.637 2.434 -2.566 1.00 98.44 192 SER A N 1
ATOM 1494 C CA . SER A 1 192 ? 8.057 3.836 -2.680 1.00 98.44 192 SER A CA 1
ATOM 1495 C C . SER A 1 192 ? 8.303 4.334 -4.114 1.00 98.44 192 SER A C 1
ATOM 1497 O O . SER A 1 192 ? 8.278 3.587 -5.093 1.00 98.44 192 SER A O 1
ATOM 1499 N N . PHE A 1 193 ? 8.556 5.639 -4.250 1.00 98.25 193 PHE A N 1
ATOM 1500 C CA . PHE A 1 193 ? 8.962 6.242 -5.521 1.00 98.25 193 PHE A CA 1
ATOM 1501 C C . PHE A 1 193 ? 10.416 5.974 -5.900 1.00 98.25 193 PHE A C 1
ATOM 1503 O O . PHE A 1 193 ? 10.723 5.862 -7.088 1.00 98.25 193 PHE A O 1
ATOM 1510 N N . ASN A 1 194 ? 11.310 5.936 -4.914 1.00 98.19 194 ASN A N 1
ATOM 1511 C CA . ASN A 1 194 ? 12.746 5.870 -5.141 1.00 98.19 194 ASN A CA 1
ATOM 1512 C C . ASN A 1 194 ? 13.195 4.495 -5.653 1.00 98.19 194 ASN A C 1
ATOM 1514 O O . ASN A 1 194 ? 12.463 3.505 -5.667 1.00 98.19 194 ASN A O 1
ATOM 1518 N N . PHE A 1 195 ? 14.453 4.443 -6.062 1.00 98.44 195 PHE A N 1
ATOM 1519 C CA . PHE A 1 195 ? 15.141 3.225 -6.439 1.00 98.44 195 PHE A CA 1
ATOM 1520 C C . PHE A 1 195 ? 16.026 2.789 -5.272 1.00 98.44 195 PHE A C 1
ATOM 1522 O O . PHE A 1 195 ? 16.553 3.626 -4.535 1.00 98.44 195 PHE A O 1
ATOM 1529 N N . VAL A 1 196 ? 16.190 1.480 -5.106 1.00 98.06 196 VAL A N 1
ATOM 1530 C CA . VAL A 1 196 ? 17.211 0.889 -4.236 1.00 98.06 196 VAL A CA 1
ATOM 1531 C C . VAL A 1 196 ? 18.253 0.274 -5.156 1.00 98.06 196 VAL A C 1
ATOM 1533 O O . VAL A 1 196 ? 17.974 -0.687 -5.875 1.00 98.06 196 VAL A O 1
ATOM 1536 N N . GLY A 1 197 ? 19.430 0.892 -5.187 1.00 96.19 197 GLY A N 1
ATOM 1537 C CA . GLY A 1 197 ? 20.402 0.680 -6.250 1.00 96.19 197 GLY A CA 1
ATOM 1538 C C . GLY A 1 197 ? 19.853 1.155 -7.596 1.00 96.19 197 GLY A C 1
ATOM 1539 O O . GLY A 1 197 ? 19.453 2.308 -7.744 1.00 96.19 197 GLY A O 1
ATOM 1540 N N . ASP A 1 198 ? 19.830 0.258 -8.574 1.00 95.12 198 ASP A N 1
ATOM 1541 C CA . ASP A 1 198 ? 19.385 0.496 -9.950 1.00 95.12 198 ASP A CA 1
ATOM 1542 C C . ASP A 1 198 ? 17.929 0.070 -10.210 1.00 95.12 198 ASP A C 1
ATOM 1544 O O . ASP A 1 198 ? 17.431 0.212 -11.329 1.00 95.12 198 ASP A O 1
ATOM 1548 N N . ARG A 1 199 ? 17.221 -0.438 -9.193 1.00 97.25 199 ARG A N 1
ATOM 1549 C CA . ARG A 1 199 ? 15.850 -0.949 -9.323 1.00 97.25 199 ARG A CA 1
ATOM 1550 C C . ARG A 1 199 ? 14.852 -0.093 -8.564 1.00 97.25 199 ARG A C 1
ATOM 1552 O O . ARG A 1 199 ? 15.008 0.138 -7.365 1.00 97.25 199 ARG A O 1
ATOM 1559 N N . TRP A 1 200 ? 13.793 0.324 -9.255 1.00 98.25 200 TRP A N 1
ATOM 1560 C CA . TRP A 1 200 ? 12.639 0.954 -8.621 1.00 98.25 200 TRP A CA 1
ATOM 1561 C C . TRP A 1 200 ? 12.019 -0.022 -7.621 1.00 98.25 200 TRP A C 1
ATOM 1563 O O . TRP A 1 200 ? 11.857 -1.203 -7.926 1.00 98.25 200 TRP A O 1
ATOM 1573 N N . THR A 1 201 ? 11.680 0.453 -6.426 1.00 98.50 201 THR A N 1
ATOM 1574 C CA . THR A 1 201 ? 11.183 -0.391 -5.329 1.00 98.50 201 THR A CA 1
ATOM 1575 C C . THR A 1 201 ? 9.890 -1.126 -5.680 1.00 98.50 201 THR A C 1
ATOM 1577 O O . THR A 1 201 ? 9.757 -2.293 -5.320 1.00 98.50 201 THR A O 1
ATOM 1580 N N . GLY A 1 202 ? 8.996 -0.512 -6.463 1.00 98.00 202 GLY A N 1
ATOM 1581 C CA . GLY A 1 202 ? 7.775 -1.150 -6.977 1.00 98.00 202 GLY A CA 1
ATOM 1582 C C . GLY A 1 202 ? 7.990 -2.149 -8.121 1.00 98.00 202 GLY A C 1
ATOM 1583 O O . GLY A 1 202 ? 7.038 -2.778 -8.565 1.00 98.00 202 GLY A O 1
ATOM 1584 N N . ALA A 1 203 ? 9.226 -2.336 -8.589 1.00 97.94 203 ALA A N 1
ATOM 1585 C CA . ALA A 1 203 ? 9.596 -3.372 -9.555 1.00 97.94 203 ALA A CA 1
ATOM 1586 C C . ALA A 1 203 ? 10.903 -4.091 -9.160 1.00 97.94 203 ALA A C 1
ATOM 1588 O O . ALA A 1 203 ? 11.694 -4.507 -10.010 1.00 97.94 203 ALA A O 1
ATOM 1589 N N . ASN A 1 204 ? 11.155 -4.236 -7.854 1.00 98.44 204 ASN A N 1
ATOM 1590 C CA . ASN A 1 204 ? 12.346 -4.903 -7.334 1.00 98.44 204 ASN A CA 1
ATOM 1591 C C . ASN A 1 204 ? 11.988 -6.278 -6.733 1.00 98.44 204 ASN A C 1
ATOM 1593 O O . ASN A 1 204 ? 11.524 -6.341 -5.591 1.00 98.44 204 ASN A O 1
ATOM 1597 N N . PRO A 1 205 ? 12.250 -7.395 -7.440 1.00 98.19 205 PRO A N 1
ATOM 1598 C CA . PRO A 1 205 ? 11.849 -8.724 -6.981 1.00 98.19 205 PRO A CA 1
ATOM 1599 C C . PRO A 1 205 ? 12.633 -9.183 -5.745 1.00 98.19 205 PRO A C 1
ATOM 1601 O O . PRO A 1 205 ? 12.112 -9.967 -4.954 1.00 98.19 205 PRO A O 1
ATOM 1604 N N . ASN A 1 206 ? 13.848 -8.665 -5.523 1.00 98.06 206 ASN A N 1
ATOM 1605 C CA . ASN A 1 206 ? 14.605 -8.968 -4.308 1.00 98.06 206 ASN A CA 1
ATOM 1606 C C . ASN A 1 206 ? 13.918 -8.381 -3.068 1.00 98.06 206 ASN A C 1
ATOM 1608 O O . ASN A 1 206 ? 13.952 -8.992 -2.006 1.00 98.06 206 ASN A O 1
ATOM 1612 N N . LEU A 1 207 ? 13.262 -7.224 -3.204 1.00 98.44 207 LEU A N 1
ATOM 1613 C CA . LEU A 1 207 ? 12.495 -6.622 -2.116 1.00 98.44 207 LEU A CA 1
ATOM 1614 C C . LEU A 1 207 ? 11.112 -7.267 -1.984 1.00 98.44 207 LEU A C 1
ATOM 1616 O O . LEU A 1 207 ? 10.745 -7.712 -0.900 1.00 98.44 207 LEU A O 1
ATOM 1620 N N . LEU A 1 208 ? 10.344 -7.314 -3.075 1.00 98.81 208 LEU A N 1
ATOM 1621 C CA . LEU A 1 208 ? 8.918 -7.649 -3.021 1.00 98.81 208 LEU A CA 1
ATOM 1622 C C . LEU A 1 208 ? 8.638 -9.153 -2.971 1.00 98.81 208 LEU A C 1
ATOM 1624 O O . LEU A 1 208 ? 7.681 -9.565 -2.320 1.00 98.81 208 LEU A O 1
ATOM 1628 N N . ASN A 1 209 ? 9.451 -9.976 -3.636 1.00 98.69 209 ASN A N 1
ATOM 1629 C CA . ASN A 1 209 ? 9.277 -11.428 -3.613 1.00 98.69 209 ASN A CA 1
ATOM 1630 C C . ASN A 1 209 ? 10.184 -12.053 -2.554 1.00 98.69 209 ASN A C 1
ATOM 1632 O O . ASN A 1 209 ? 9.674 -12.645 -1.608 1.00 98.69 209 ASN A O 1
ATOM 1636 N N . ASN A 1 210 ? 11.500 -11.842 -2.642 1.00 98.56 210 ASN A N 1
ATOM 1637 C CA . ASN A 1 210 ? 12.430 -12.554 -1.765 1.00 98.56 210 ASN A CA 1
ATOM 1638 C C . ASN A 1 210 ? 12.281 -12.098 -0.302 1.00 98.56 210 ASN A C 1
ATOM 1640 O O . ASN A 1 210 ? 11.912 -12.889 0.557 1.00 98.56 210 ASN A O 1
ATOM 1644 N N . VAL A 1 211 ? 12.507 -10.817 0.003 1.00 98.81 211 VAL A N 1
ATOM 1645 C CA . VAL A 1 211 ? 12.441 -10.339 1.396 1.00 98.81 211 VAL A CA 1
ATOM 1646 C C . VAL A 1 211 ? 11.000 -10.334 1.919 1.00 98.81 211 VAL A C 1
ATOM 1648 O O . VAL A 1 211 ? 10.684 -10.996 2.907 1.00 98.81 211 VAL A O 1
ATOM 1651 N N . LEU A 1 212 ? 10.099 -9.608 1.256 1.00 98.88 212 LEU A N 1
ATOM 1652 C CA . LEU A 1 212 ? 8.753 -9.382 1.778 1.00 98.88 212 LEU A CA 1
ATOM 1653 C C . LEU A 1 212 ? 7.917 -10.675 1.836 1.00 98.88 212 LEU A C 1
ATOM 1655 O O . LEU A 1 212 ? 7.300 -10.964 2.863 1.00 98.88 212 LEU A O 1
ATOM 1659 N N . ARG A 1 213 ? 7.874 -11.471 0.760 1.00 98.75 213 ARG A N 1
ATOM 1660 C CA . ARG A 1 213 ? 6.984 -12.647 0.679 1.00 98.75 213 ARG A CA 1
ATOM 1661 C C . ARG A 1 213 ? 7.642 -13.947 1.123 1.00 98.75 213 ARG A C 1
ATOM 1663 O O . ARG A 1 213 ? 6.986 -14.700 1.853 1.00 98.75 213 ARG A O 1
ATOM 1670 N N . ASP A 1 214 ? 8.876 -14.210 0.697 1.00 98.75 214 ASP A N 1
ATOM 1671 C CA . ASP A 1 214 ? 9.543 -15.493 0.945 1.00 98.75 214 ASP A CA 1
ATOM 1672 C C . ASP A 1 214 ? 10.198 -15.534 2.331 1.00 98.75 214 ASP A C 1
ATOM 1674 O O . ASP A 1 214 ? 9.992 -16.494 3.072 1.00 98.75 214 ASP A O 1
ATOM 1678 N N . GLU A 1 215 ? 10.932 -14.489 2.726 1.00 98.75 215 GLU A N 1
ATOM 1679 C CA . GLU A 1 215 ? 11.591 -14.442 4.037 1.00 98.75 215 GLU A CA 1
ATOM 1680 C C . GLU A 1 215 ? 10.626 -14.069 5.170 1.00 98.75 215 GLU A C 1
ATOM 1682 O O . GLU A 1 215 ? 10.673 -14.671 6.245 1.00 98.75 215 GLU A O 1
ATOM 1687 N N . TRP A 1 216 ? 9.775 -13.053 4.979 1.00 98.75 216 TRP A N 1
ATOM 1688 C CA . TRP A 1 216 ? 8.884 -12.573 6.049 1.00 98.75 216 TRP A CA 1
ATOM 1689 C C . TRP A 1 216 ? 7.501 -13.213 6.032 1.00 98.75 216 TRP A C 1
ATOM 1691 O O . TRP A 1 216 ? 6.781 -13.121 7.023 1.00 98.75 216 TRP A O 1
ATOM 1701 N N . GLY A 1 217 ? 7.127 -13.875 4.937 1.00 98.25 217 GLY A N 1
ATOM 1702 C CA . GLY A 1 217 ? 5.842 -14.554 4.840 1.00 98.25 217 GLY A CA 1
ATOM 1703 C C . GLY A 1 217 ? 4.658 -13.630 4.555 1.00 98.25 217 GLY A C 1
ATOM 1704 O O . GLY A 1 217 ? 3.527 -14.049 4.789 1.00 98.25 217 GLY A O 1
ATOM 1705 N N . PHE A 1 218 ? 4.871 -12.416 4.028 1.00 98.69 218 PHE A N 1
ATOM 1706 C CA . PHE A 1 218 ? 3.782 -11.489 3.698 1.00 98.69 218 PHE A CA 1
ATOM 1707 C C . PHE A 1 218 ? 2.725 -12.140 2.794 1.00 98.69 218 PHE A C 1
ATOM 1709 O O . PHE A 1 218 ? 3.042 -12.772 1.776 1.00 98.69 218 PHE A O 1
ATOM 1716 N N . ARG A 1 219 ? 1.451 -11.974 3.165 1.00 96.69 219 ARG A N 1
ATOM 1717 C CA . ARG A 1 219 ? 0.278 -12.404 2.394 1.00 96.69 219 ARG A CA 1
ATOM 1718 C C . ARG A 1 219 ? -0.679 -11.227 2.270 1.00 96.69 219 ARG A C 1
ATOM 1720 O O . ARG A 1 219 ? -1.356 -10.866 3.224 1.00 96.69 219 ARG A O 1
ATOM 1727 N N . GLY A 1 220 ? -0.719 -10.650 1.083 1.00 97.75 220 GLY A N 1
ATOM 1728 C CA . GLY A 1 220 ? -1.523 -9.481 0.772 1.00 97.75 220 GLY A CA 1
ATOM 1729 C C . GLY A 1 220 ? -1.042 -8.831 -0.514 1.00 97.75 220 GLY A C 1
ATOM 1730 O O . GLY A 1 220 ? -0.136 -9.358 -1.181 1.00 97.75 220 GLY A O 1
ATOM 1731 N N . MET A 1 221 ? -1.656 -7.704 -0.856 1.00 98.69 221 MET A N 1
ATOM 1732 C CA . MET A 1 221 ? -1.297 -6.922 -2.028 1.00 98.69 221 MET A CA 1
ATOM 1733 C C . MET A 1 221 ? -0.225 -5.868 -1.745 1.00 98.69 221 MET A C 1
ATOM 1735 O O . MET A 1 221 ? -0.187 -5.249 -0.681 1.00 98.69 221 MET A O 1
ATOM 1739 N N . VAL A 1 222 ? 0.618 -5.645 -2.745 1.00 98.94 222 VAL A N 1
ATOM 1740 C CA . VAL A 1 222 ? 1.506 -4.493 -2.859 1.00 98.94 222 VAL A CA 1
ATOM 1741 C C . VAL A 1 222 ? 0.917 -3.544 -3.901 1.00 98.94 222 VAL A C 1
ATOM 1743 O O . VAL A 1 222 ? 0.615 -3.953 -5.022 1.00 98.94 222 VAL A O 1
ATOM 1746 N N . LEU A 1 223 ? 0.758 -2.281 -3.534 1.00 98.62 223 LEU A N 1
ATOM 1747 C CA . LEU A 1 223 ? 0.296 -1.201 -4.398 1.00 98.62 223 LEU A CA 1
ATOM 1748 C C . LEU A 1 223 ? 1.446 -0.209 -4.606 1.00 98.62 223 LEU A C 1
ATOM 1750 O O . LEU A 1 223 ? 2.252 0.007 -3.700 1.00 98.62 223 LEU A O 1
ATOM 1754 N N . THR A 1 224 ? 1.532 0.427 -5.769 1.00 98.25 224 THR A N 1
ATOM 1755 C CA . THR A 1 224 ? 2.525 1.493 -5.952 1.00 98.25 224 THR A CA 1
ATOM 1756 C C . THR A 1 224 ? 2.190 2.727 -5.115 1.00 98.25 224 THR A C 1
ATOM 1758 O O . THR A 1 224 ? 1.026 2.985 -4.827 1.00 98.25 224 THR A O 1
ATOM 1761 N N . ASP A 1 225 ? 3.176 3.575 -4.825 1.00 97.62 225 ASP A N 1
ATOM 1762 C CA . ASP A 1 225 ? 2.897 4.995 -4.572 1.00 97.62 225 ASP A CA 1
ATOM 1763 C C . ASP A 1 225 ? 2.262 5.646 -5.823 1.00 97.62 225 ASP A C 1
ATOM 1765 O O . ASP A 1 225 ? 2.256 5.057 -6.916 1.00 97.62 225 ASP A O 1
ATOM 1769 N N . TRP A 1 226 ? 1.721 6.856 -5.677 1.00 95.44 226 TRP A N 1
ATOM 1770 C CA . TRP A 1 226 ? 0.877 7.520 -6.671 1.00 95.44 226 TRP A CA 1
ATOM 1771 C C . TRP A 1 226 ? 1.524 7.563 -8.054 1.00 95.44 226 TRP A C 1
ATOM 1773 O O . TRP A 1 226 ? 2.524 8.246 -8.274 1.00 95.44 226 TRP A O 1
ATOM 1783 N N . ASN A 1 227 ? 0.923 6.885 -9.029 1.00 90.88 227 ASN A N 1
ATOM 1784 C CA . ASN A 1 227 ? 1.456 6.820 -10.380 1.00 90.88 227 ASN A CA 1
ATOM 1785 C C . ASN A 1 227 ? 1.180 8.112 -11.164 1.00 90.88 227 ASN A C 1
ATOM 1787 O O . ASN A 1 227 ? 0.280 8.207 -12.004 1.00 90.88 227 ASN A O 1
ATOM 1791 N N . GLY A 1 228 ? 2.023 9.112 -10.914 1.00 86.44 228 GLY A N 1
ATOM 1792 C CA . GLY A 1 228 ? 2.007 10.423 -11.555 1.00 86.44 228 GLY A CA 1
ATOM 1793 C C . GLY A 1 228 ? 2.616 10.463 -12.959 1.00 86.44 228 GLY A C 1
ATOM 1794 O O . GLY A 1 228 ? 2.842 11.554 -13.476 1.00 86.44 228 GLY A O 1
ATOM 1795 N N . SER A 1 229 ? 2.859 9.313 -13.609 1.00 82.75 229 SER A N 1
ATOM 1796 C CA . SER A 1 229 ? 3.495 9.222 -14.942 1.00 82.75 229 SER A CA 1
ATOM 1797 C C . SER A 1 229 ? 4.954 9.678 -14.990 1.00 82.75 229 SER A C 1
ATOM 1799 O O . SER A 1 229 ? 5.389 10.300 -15.958 1.00 82.75 229 SER A O 1
ATOM 1801 N N . TYR A 1 230 ? 5.740 9.339 -13.973 1.00 88.38 230 TYR A N 1
ATOM 1802 C CA . TYR A 1 230 ? 7.148 9.746 -13.882 1.00 88.38 230 TYR A CA 1
ATOM 1803 C C . TYR A 1 230 ? 8.091 9.032 -14.870 1.00 88.38 230 TYR A C 1
ATOM 1805 O O . TYR A 1 230 ? 9.293 9.281 -14.878 1.00 88.38 230 TYR A O 1
ATOM 1813 N N . GLY A 1 231 ? 7.558 8.140 -15.711 1.00 87.94 231 GLY A N 1
ATOM 1814 C CA . GLY A 1 231 ? 8.285 7.478 -16.799 1.00 87.94 231 GLY A CA 1
ATOM 1815 C C . GLY A 1 231 ? 8.898 6.120 -16.451 1.00 87.94 231 GLY A C 1
ATOM 1816 O O . GLY A 1 231 ? 9.314 5.415 -17.364 1.00 87.94 231 GLY A O 1
ATOM 1817 N N . TYR A 1 232 ? 8.914 5.723 -15.175 1.00 91.69 232 TYR A N 1
ATOM 1818 C CA . TYR A 1 232 ? 9.498 4.446 -14.733 1.00 91.69 232 TYR A CA 1
ATOM 1819 C C . TYR A 1 232 ? 8.517 3.500 -14.022 1.00 91.69 232 TYR A C 1
ATOM 1821 O O . TYR A 1 232 ? 8.800 2.311 -13.921 1.00 91.69 232 TYR A O 1
ATOM 1829 N N . GLN A 1 233 ? 7.359 3.986 -13.559 1.00 93.75 233 GLN A N 1
ATOM 1830 C CA . GLN A 1 233 ? 6.323 3.154 -12.930 1.00 93.75 233 GLN A CA 1
ATOM 1831 C C . GLN A 1 233 ? 5.484 2.433 -14.000 1.00 93.75 233 GLN A C 1
ATOM 1833 O O . GLN A 1 233 ? 4.360 2.834 -14.303 1.00 93.75 233 GLN A O 1
ATOM 1838 N N . ASN A 1 234 ? 6.066 1.408 -14.627 1.00 93.12 234 ASN A N 1
ATOM 1839 C CA . ASN A 1 234 ? 5.427 0.607 -15.673 1.00 93.12 234 ASN A CA 1
ATOM 1840 C C . ASN A 1 234 ? 4.682 -0.598 -15.073 1.00 93.12 234 ASN A C 1
ATOM 1842 O O . ASN A 1 234 ? 5.271 -1.355 -14.304 1.00 93.12 234 ASN A O 1
ATOM 1846 N N . THR A 1 235 ? 3.420 -0.810 -15.460 1.00 94.06 235 THR A N 1
ATOM 1847 C CA . THR A 1 235 ? 2.594 -1.907 -14.920 1.00 94.06 235 THR A CA 1
ATOM 1848 C C . THR A 1 235 ? 3.147 -3.298 -15.239 1.00 94.06 235 THR A C 1
ATOM 1850 O O . THR A 1 235 ? 3.135 -4.167 -14.372 1.00 94.06 235 THR A O 1
ATOM 1853 N N . ASP A 1 236 ? 3.629 -3.533 -16.463 1.00 94.25 236 ASP A N 1
ATOM 1854 C CA . ASP A 1 236 ? 4.163 -4.841 -16.877 1.00 94.25 236 ASP A CA 1
ATOM 1855 C C . ASP A 1 236 ? 5.386 -5.218 -16.025 1.00 94.25 236 ASP A C 1
ATOM 1857 O O . ASP A 1 236 ? 5.485 -6.338 -15.523 1.00 94.25 236 ASP A O 1
ATOM 1861 N N . ASP A 1 237 ? 6.283 -4.256 -15.787 1.00 94.69 237 ASP A N 1
ATOM 1862 C CA . ASP A 1 237 ? 7.459 -4.457 -14.934 1.00 94.69 237 ASP A CA 1
ATOM 1863 C C . ASP A 1 237 ? 7.069 -4.631 -13.456 1.00 94.69 237 ASP A C 1
ATOM 1865 O O . ASP A 1 237 ? 7.542 -5.556 -12.797 1.00 94.69 237 ASP A O 1
ATOM 1869 N N . ALA A 1 238 ? 6.148 -3.810 -12.946 1.00 96.94 238 ALA A N 1
ATOM 1870 C CA . ALA A 1 238 ? 5.672 -3.880 -11.564 1.00 96.94 238 ALA A CA 1
ATOM 1871 C C . ALA A 1 238 ? 5.074 -5.261 -11.229 1.00 96.94 238 ALA A C 1
ATOM 1873 O O . ALA A 1 238 ? 5.520 -5.941 -10.300 1.00 96.94 238 ALA A O 1
ATOM 1874 N N . VAL A 1 239 ? 4.119 -5.720 -12.045 1.00 97.00 239 VAL A N 1
ATOM 1875 C CA . VAL A 1 239 ? 3.369 -6.963 -11.812 1.00 97.00 239 VAL A CA 1
ATOM 1876 C C . VAL A 1 239 ? 4.258 -8.198 -11.913 1.00 97.00 239 VAL A C 1
ATOM 1878 O O . VAL A 1 239 ? 4.123 -9.132 -11.123 1.00 97.00 239 VAL A O 1
ATOM 1881 N N . ARG A 1 240 ? 5.234 -8.209 -12.827 1.00 97.25 240 ARG A N 1
ATOM 1882 C CA . ARG A 1 240 ? 6.210 -9.309 -12.919 1.00 97.25 240 ARG A CA 1
ATOM 1883 C C . ARG A 1 240 ? 7.140 -9.397 -11.719 1.00 97.25 240 ARG A C 1
ATOM 1885 O O . ARG A 1 240 ? 7.646 -10.481 -11.437 1.00 97.25 240 ARG A O 1
ATOM 1892 N N . ASN A 1 241 ? 7.377 -8.279 -11.040 1.00 98.12 241 ASN A N 1
ATOM 1893 C CA . ASN A 1 241 ? 8.351 -8.179 -9.961 1.00 98.12 241 ASN A CA 1
ATOM 1894 C C . ASN A 1 241 ? 7.710 -8.080 -8.568 1.00 98.12 241 ASN A C 1
ATOM 1896 O O . ASN A 1 241 ? 8.414 -7.786 -7.607 1.00 98.12 241 ASN A O 1
ATOM 1900 N N . GLY A 1 242 ? 6.418 -8.404 -8.438 1.00 98.06 242 GLY A N 1
ATOM 1901 C CA . GLY A 1 242 ? 5.750 -8.621 -7.148 1.00 98.06 242 GLY A CA 1
ATOM 1902 C C . GLY A 1 242 ? 4.878 -7.469 -6.645 1.00 98.06 242 GLY A C 1
ATOM 1903 O O . GLY A 1 242 ? 4.324 -7.589 -5.547 1.00 98.06 242 GLY A O 1
ATOM 1904 N N . ASN A 1 243 ? 4.741 -6.389 -7.422 1.00 98.69 243 ASN A N 1
ATOM 1905 C CA . ASN A 1 243 ? 3.802 -5.305 -7.145 1.00 98.69 243 ASN A CA 1
ATOM 1906 C C . ASN A 1 243 ? 2.463 -5.570 -7.840 1.00 98.69 243 ASN A C 1
ATOM 1908 O O . ASN A 1 243 ? 2.395 -5.633 -9.062 1.00 98.69 243 ASN A O 1
ATOM 1912 N N . ASP A 1 244 ? 1.384 -5.677 -7.077 1.00 98.62 244 ASP A N 1
ATOM 1913 C CA . ASP A 1 244 ? 0.125 -6.241 -7.560 1.00 98.62 244 ASP A CA 1
ATOM 1914 C C . ASP A 1 244 ? -0.800 -5.214 -8.225 1.00 98.62 244 ASP A C 1
ATOM 1916 O O . ASP A 1 244 ? -1.546 -5.563 -9.137 1.00 98.62 244 ASP A O 1
ATOM 1920 N N . ALA A 1 245 ? -0.757 -3.953 -7.796 1.00 97.50 245 ALA A N 1
ATOM 1921 C CA . ALA A 1 245 ? -1.629 -2.909 -8.326 1.00 97.50 245 ALA A CA 1
ATOM 1922 C C . ALA A 1 245 ? -0.908 -1.565 -8.486 1.00 97.50 245 ALA A C 1
ATOM 1924 O O . ALA A 1 245 ? 0.028 -1.237 -7.753 1.00 97.50 245 ALA A O 1
ATOM 1925 N N . MET A 1 246 ? -1.381 -0.754 -9.427 1.00 96.88 246 MET A N 1
ATOM 1926 C CA . MET A 1 246 ? -0.922 0.614 -9.647 1.00 96.88 246 MET A CA 1
ATOM 1927 C C . MET A 1 246 ? -1.887 1.593 -8.980 1.00 96.88 246 MET A C 1
ATOM 1929 O O . MET A 1 246 ? -3.068 1.627 -9.335 1.00 96.88 246 MET A O 1
ATOM 1933 N N . LEU A 1 247 ? -1.390 2.437 -8.070 1.00 96.00 247 LEU A N 1
ATOM 1934 C CA . LEU A 1 247 ? -2.172 3.539 -7.506 1.00 96.00 247 LEU A CA 1
ATOM 1935 C C . LEU A 1 247 ? -2.361 4.617 -8.577 1.00 96.00 247 LEU A C 1
ATOM 1937 O O . LEU A 1 247 ? -1.537 5.515 -8.747 1.00 96.00 247 LEU A O 1
ATOM 1941 N N . GLY A 1 248 ? -3.428 4.487 -9.357 1.00 92.19 248 GLY A N 1
ATOM 1942 C CA . GLY A 1 248 ? -3.754 5.386 -10.452 1.00 92.19 248 GLY A CA 1
ATOM 1943 C C . GLY A 1 248 ? -4.968 4.918 -11.251 1.00 92.19 248 GLY A C 1
ATOM 1944 O O . GLY A 1 248 ? -5.596 3.908 -10.947 1.00 92.19 248 GLY A O 1
ATOM 1945 N N . PHE A 1 249 ? -5.298 5.676 -12.295 1.00 88.56 249 PHE A N 1
ATOM 1946 C CA . PHE A 1 249 ? -6.523 5.489 -13.086 1.00 88.56 249 PHE A CA 1
ATOM 1947 C C . PHE A 1 249 ? -6.265 4.931 -14.493 1.00 88.56 249 PHE A C 1
ATOM 1949 O O . PHE A 1 249 ? -6.982 5.276 -15.428 1.00 88.56 249 PHE A O 1
ATOM 1956 N N . ALA A 1 250 ? -5.191 4.153 -14.684 1.00 82.25 250 ALA A N 1
ATOM 1957 C CA . ALA A 1 250 ? -4.805 3.572 -15.982 1.00 82.25 250 ALA A CA 1
ATOM 1958 C C . ALA A 1 250 ? -4.722 4.558 -17.177 1.00 82.25 250 ALA A C 1
ATOM 1960 O O . ALA A 1 250 ? -4.715 4.149 -18.336 1.00 82.25 250 ALA A O 1
ATOM 1961 N N . SER A 1 251 ? -4.647 5.871 -16.936 1.00 78.88 251 SER A N 1
ATOM 1962 C CA . SER A 1 251 ? -4.865 6.901 -17.966 1.00 78.88 251 SER A CA 1
ATOM 1963 C C . SER A 1 251 ? -3.647 7.178 -18.856 1.00 78.88 251 SER A C 1
ATOM 1965 O O . SER A 1 251 ? -3.632 8.144 -19.621 1.00 78.88 251 SER A O 1
ATOM 1967 N N . LYS A 1 252 ? -2.592 6.368 -18.735 1.00 78.19 252 LYS A N 1
ATOM 1968 C CA . LYS A 1 252 ? -1.239 6.683 -19.205 1.00 78.19 252 LYS A CA 1
ATOM 1969 C C . LYS A 1 252 ? -0.653 5.517 -19.975 1.00 78.19 252 LYS A C 1
ATOM 1971 O O . LYS A 1 252 ? -0.873 4.367 -19.615 1.00 78.19 252 LYS A O 1
ATOM 1976 N N . GLU A 1 253 ? 0.129 5.822 -21.008 1.00 77.62 253 GLU A N 1
ATOM 1977 C CA . GLU A 1 253 ? 0.734 4.806 -21.882 1.00 77.62 253 GLU A CA 1
ATOM 1978 C C . GLU A 1 253 ? 1.623 3.818 -21.117 1.00 77.62 253 GLU A C 1
ATOM 1980 O O . GLU A 1 253 ? 1.581 2.627 -21.400 1.00 77.62 253 GLU A O 1
ATOM 1985 N N . SER A 1 254 ? 2.354 4.277 -20.093 1.00 78.38 254 SER A N 1
ATOM 1986 C CA . SER A 1 254 ? 3.179 3.416 -19.227 1.00 78.38 254 SER A CA 1
ATOM 1987 C C . SER A 1 254 ? 2.385 2.337 -18.488 1.00 78.38 254 SER A C 1
ATOM 1989 O O . SER A 1 254 ? 2.972 1.365 -18.020 1.00 78.38 254 SER A O 1
ATOM 1991 N N . ASN A 1 255 ? 1.065 2.509 -18.385 1.00 81.44 255 ASN A N 1
ATOM 1992 C CA . ASN A 1 255 ? 0.179 1.621 -17.643 1.00 81.44 255 ASN A CA 1
ATOM 1993 C C . ASN A 1 255 ? -0.641 0.723 -18.577 1.00 81.44 255 ASN A C 1
ATOM 1995 O O . ASN A 1 255 ? -1.363 -0.166 -18.130 1.00 81.44 255 ASN A O 1
ATOM 1999 N N . LYS A 1 256 ? -0.550 0.940 -19.893 1.00 83.56 256 LYS A N 1
ATOM 2000 C CA . LYS A 1 256 ? -1.278 0.127 -20.861 1.00 83.56 256 LYS A CA 1
ATOM 2001 C C . LYS A 1 256 ? -0.565 -1.199 -21.059 1.00 83.56 256 LYS A C 1
ATOM 2003 O O . LYS A 1 256 ? 0.546 -1.263 -21.582 1.00 83.56 256 LYS A O 1
ATOM 2008 N N . ILE A 1 257 ? -1.255 -2.275 -20.705 1.00 85.19 257 ILE A N 1
ATOM 2009 C CA . ILE A 1 257 ? -0.815 -3.631 -21.009 1.00 85.19 257 ILE A CA 1
ATOM 2010 C C . ILE A 1 257 ? -1.203 -3.937 -22.455 1.00 85.19 257 ILE A C 1
ATOM 2012 O O . ILE A 1 257 ? -2.361 -4.195 -22.766 1.00 85.19 257 ILE A O 1
ATOM 2016 N N . THR A 1 258 ? -0.227 -3.869 -23.358 1.00 79.94 258 THR A N 1
ATOM 2017 C CA . THR A 1 258 ? -0.448 -4.068 -24.801 1.00 79.94 258 THR A CA 1
ATOM 2018 C C . THR A 1 258 ? -0.184 -5.503 -25.253 1.00 79.94 258 THR A C 1
ATOM 2020 O O . THR A 1 258 ? -0.765 -5.952 -26.237 1.00 79.94 258 THR A O 1
ATOM 2023 N N . ASN A 1 259 ? 0.656 -6.253 -24.531 1.00 83.94 259 ASN A N 1
ATOM 2024 C CA . ASN A 1 259 ? 0.992 -7.638 -24.863 1.00 83.94 259 ASN A CA 1
ATOM 2025 C C . ASN A 1 259 ? 0.220 -8.650 -24.004 1.00 83.94 259 ASN A C 1
ATOM 2027 O O . ASN A 1 259 ? 0.791 -9.395 -23.204 1.00 83.94 259 ASN A O 1
ATOM 2031 N N . THR A 1 260 ? -1.091 -8.709 -24.211 1.00 83.38 260 THR A N 1
ATOM 2032 C CA . THR A 1 260 ? -1.994 -9.638 -23.512 1.00 83.38 260 THR A CA 1
ATOM 2033 C C . THR A 1 260 ? -1.772 -11.109 -23.876 1.00 83.38 260 THR A C 1
ATOM 2035 O O . THR A 1 260 ? -2.209 -11.999 -23.154 1.00 83.38 260 THR A O 1
ATOM 2038 N N . SER A 1 261 ? -1.032 -11.384 -24.955 1.00 85.19 261 SER A N 1
ATOM 2039 C CA . SER A 1 261 ? -0.645 -12.740 -25.370 1.00 85.19 261 SER A CA 1
ATOM 2040 C C . SER A 1 261 ? 0.556 -13.313 -24.601 1.00 85.19 261 SER A C 1
ATOM 2042 O O . SER A 1 261 ? 0.871 -14.499 -24.717 1.00 85.19 261 SER A O 1
ATOM 2044 N N . SER A 1 262 ? 1.245 -12.489 -23.804 1.00 93.06 262 SER A N 1
ATOM 2045 C CA . SER A 1 262 ? 2.390 -12.921 -23.004 1.00 93.06 262 SER A CA 1
ATOM 2046 C C . SER A 1 262 ? 1.939 -13.845 -21.869 1.00 93.06 262 SER A C 1
ATOM 2048 O O . SER A 1 26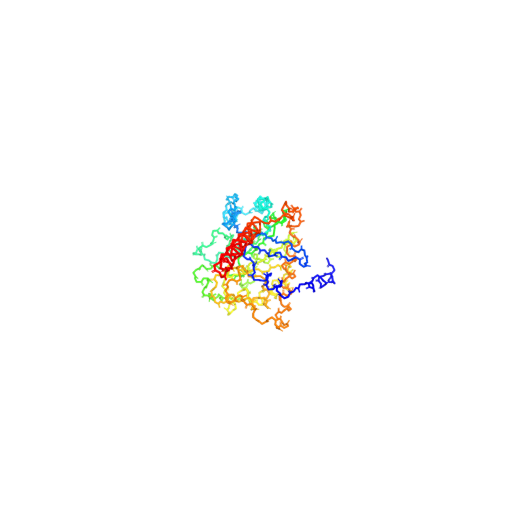2 ? 1.434 -13.392 -20.844 1.00 93.06 262 SER A O 1
ATOM 2050 N N . ALA A 1 263 ? 2.188 -15.151 -22.006 1.00 93.81 263 ALA A N 1
ATOM 2051 C CA . ALA A 1 263 ? 1.838 -16.134 -20.976 1.00 93.81 263 ALA A CA 1
ATOM 2052 C C . ALA A 1 263 ? 2.473 -15.826 -19.607 1.00 93.81 263 ALA A C 1
ATOM 2054 O O . ALA A 1 263 ? 1.885 -16.107 -18.565 1.00 93.81 263 ALA A O 1
ATOM 2055 N N . THR A 1 264 ? 3.669 -15.233 -19.590 1.00 95.06 264 THR A N 1
ATOM 2056 C CA . THR A 1 264 ? 4.331 -14.821 -18.347 1.00 95.06 264 THR A CA 1
ATOM 2057 C C . THR A 1 264 ? 3.668 -13.594 -17.723 1.00 95.06 264 THR A C 1
ATOM 2059 O O . THR A 1 264 ? 3.586 -13.537 -16.501 1.00 95.06 264 THR A O 1
ATOM 2062 N N . LEU A 1 265 ? 3.151 -12.653 -18.527 1.00 95.62 265 LEU A N 1
ATOM 2063 C CA . LEU A 1 265 ? 2.387 -11.513 -18.006 1.00 95.62 265 LEU A CA 1
ATOM 2064 C C . LEU A 1 265 ? 1.070 -11.969 -17.401 1.00 95.62 265 LEU A C 1
ATOM 2066 O O . LEU A 1 265 ? 0.749 -11.604 -16.281 1.00 95.62 265 LEU A O 1
ATOM 2070 N N . VAL A 1 266 ? 0.330 -12.807 -18.128 1.00 95.44 266 VAL A N 1
ATOM 2071 C CA . VAL A 1 266 ? -0.964 -13.322 -17.671 1.00 95.44 266 VAL A CA 1
ATOM 2072 C C . VAL A 1 266 ? -0.809 -14.070 -16.348 1.00 95.44 266 VAL A C 1
ATOM 2074 O O . VAL A 1 266 ? -1.591 -13.852 -15.431 1.00 95.44 266 VAL A O 1
ATOM 2077 N N . LYS A 1 267 ? 0.247 -14.881 -16.195 1.00 95.94 267 LYS A N 1
ATOM 2078 C CA . LYS A 1 267 ? 0.562 -15.532 -14.913 1.00 95.94 267 LYS A CA 1
ATOM 2079 C C . LYS A 1 267 ? 0.861 -14.532 -13.795 1.00 95.94 267 LYS A C 1
ATOM 2081 O O . LYS A 1 267 ? 0.377 -14.721 -12.683 1.00 95.94 267 LYS A O 1
ATOM 2086 N N . ALA A 1 268 ? 1.635 -13.489 -14.083 1.00 97.31 268 ALA A N 1
ATOM 2087 C CA . ALA A 1 268 ? 1.965 -12.462 -13.101 1.00 97.31 268 ALA A CA 1
ATOM 2088 C C . ALA A 1 268 ? 0.717 -11.662 -12.681 1.00 97.31 268 ALA A C 1
ATOM 2090 O O . ALA A 1 268 ? 0.451 -11.534 -11.490 1.00 97.31 268 ALA A O 1
ATOM 2091 N N . MET A 1 269 ? -0.114 -11.232 -13.639 1.00 97.38 269 MET A N 1
ATOM 2092 C CA . MET A 1 269 ? -1.388 -10.561 -13.354 1.00 97.38 269 MET A CA 1
ATOM 2093 C C . MET A 1 269 ? -2.334 -11.459 -12.563 1.00 97.38 269 MET A C 1
ATOM 2095 O O . MET A 1 269 ? -2.954 -11.000 -11.612 1.00 97.38 269 MET A O 1
ATOM 2099 N N . ARG A 1 270 ? -2.417 -12.750 -12.894 1.00 97.25 270 ARG A N 1
ATOM 2100 C CA . ARG A 1 270 ? -3.242 -13.706 -12.149 1.00 97.25 270 ARG A CA 1
ATOM 2101 C C . ARG A 1 270 ? -2.809 -13.810 -10.685 1.00 97.25 270 ARG A C 1
ATOM 2103 O O . ARG A 1 270 ? -3.657 -13.813 -9.794 1.00 97.25 270 ARG A O 1
ATOM 2110 N N . GLN A 1 271 ? -1.502 -13.857 -10.425 1.00 97.94 271 GLN A N 1
ATOM 2111 C CA . GLN A 1 271 ? -0.970 -13.847 -9.061 1.00 97.94 271 GLN A CA 1
ATOM 2112 C C . GLN A 1 271 ? -1.254 -12.516 -8.347 1.00 97.94 271 GLN A C 1
ATOM 2114 O O . GLN A 1 271 ? -1.647 -12.532 -7.181 1.00 97.94 271 GLN A O 1
ATOM 2119 N N . ALA A 1 272 ? -1.131 -11.387 -9.045 1.00 98.44 272 ALA A N 1
ATOM 2120 C CA . ALA A 1 272 ? -1.491 -10.079 -8.510 1.00 98.44 272 ALA A CA 1
ATOM 2121 C C . ALA A 1 272 ? -2.974 -9.995 -8.126 1.00 98.44 272 ALA A C 1
ATOM 2123 O O . ALA A 1 272 ? -3.316 -9.602 -7.012 1.00 98.44 272 ALA A O 1
ATOM 2124 N N . CYS A 1 273 ? -3.861 -10.483 -8.993 1.00 98.31 273 CYS A N 1
ATOM 2125 C CA . CYS A 1 273 ? -5.296 -10.555 -8.730 1.00 98.31 273 CYS A CA 1
ATOM 2126 C C . CYS A 1 273 ? -5.602 -11.424 -7.510 1.00 98.31 273 CYS A C 1
ATOM 2128 O O . CYS A 1 273 ? -6.414 -11.042 -6.674 1.00 98.31 273 CYS A O 1
ATOM 2130 N N . LYS A 1 274 ? -4.911 -12.558 -7.348 1.00 98.00 274 LYS A N 1
ATOM 2131 C CA . LYS A 1 274 ? -5.025 -13.390 -6.143 1.00 98.00 274 LYS A CA 1
ATOM 2132 C C . LYS A 1 274 ? -4.649 -12.622 -4.878 1.00 98.00 274 LYS A C 1
ATOM 2134 O O . LYS A 1 274 ? -5.345 -12.744 -3.876 1.00 98.00 274 LYS A O 1
ATOM 2139 N N . ASN A 1 275 ? -3.577 -11.835 -4.917 1.00 98.44 275 ASN A N 1
ATOM 2140 C CA . ASN A 1 275 ? -3.127 -11.039 -3.776 1.00 98.44 275 ASN A CA 1
ATOM 2141 C C . ASN A 1 275 ? -4.130 -9.922 -3.433 1.00 98.44 275 ASN A C 1
ATOM 2143 O O . ASN A 1 275 ? -4.481 -9.764 -2.265 1.00 98.44 275 ASN A O 1
ATOM 2147 N N . ILE A 1 276 ? -4.662 -9.224 -4.443 1.00 98.44 276 ILE A N 1
ATOM 2148 C CA . ILE A 1 276 ? -5.728 -8.217 -4.288 1.00 98.44 276 ILE A CA 1
ATOM 2149 C C . ILE A 1 276 ? -6.989 -8.858 -3.691 1.00 98.44 276 ILE A C 1
ATOM 2151 O O . ILE A 1 276 ? -7.550 -8.367 -2.712 1.00 98.44 276 ILE A O 1
ATOM 2155 N N . LEU A 1 277 ? -7.432 -9.991 -4.240 1.00 97.44 277 LEU A N 1
ATOM 2156 C CA . LEU A 1 277 ? -8.592 -10.728 -3.737 1.00 97.44 277 LEU A CA 1
ATOM 2157 C C . LEU A 1 277 ? -8.376 -11.203 -2.299 1.00 97.44 277 LEU A C 1
ATOM 2159 O O . LEU A 1 277 ? -9.276 -11.068 -1.478 1.00 97.44 277 LEU A O 1
ATOM 2163 N N . TYR A 1 278 ? -7.184 -11.708 -1.974 1.00 96.88 278 TYR A N 1
ATOM 2164 C CA . TYR A 1 278 ? -6.837 -12.136 -0.622 1.00 96.88 278 TYR A CA 1
ATOM 2165 C C . TYR A 1 278 ? -6.916 -10.979 0.382 1.00 96.88 278 TYR A C 1
ATOM 2167 O O . TYR A 1 278 ? -7.510 -11.141 1.444 1.00 96.88 278 TYR A O 1
ATOM 2175 N N . THR A 1 279 ? -6.364 -9.807 0.061 1.00 97.69 279 THR A N 1
ATOM 2176 C CA . THR A 1 279 ? -6.469 -8.634 0.943 1.00 97.69 279 THR A CA 1
ATOM 2177 C C . THR A 1 279 ? -7.928 -8.196 1.090 1.00 97.69 279 THR A C 1
ATOM 2179 O O . THR A 1 279 ? -8.430 -8.028 2.201 1.00 97.69 279 THR A O 1
ATOM 2182 N N . THR A 1 280 ? -8.657 -8.075 -0.018 1.00 95.31 280 THR A N 1
ATOM 2183 C CA . THR A 1 280 ? -10.019 -7.521 0.008 1.00 95.31 280 THR A CA 1
ATOM 2184 C C . THR A 1 280 ? -11.038 -8.456 0.669 1.00 95.31 280 THR A C 1
ATOM 2186 O O . THR A 1 280 ? -11.889 -7.985 1.421 1.00 95.31 280 THR A O 1
ATOM 2189 N N . VAL A 1 281 ? -10.953 -9.777 0.467 1.00 93.88 281 VAL A N 1
ATOM 2190 C CA . VAL A 1 281 ? -11.889 -10.752 1.070 1.00 93.88 281 VAL A CA 1
ATOM 2191 C C . VAL A 1 281 ? -11.730 -10.877 2.584 1.00 93.88 281 VAL A C 1
ATOM 2193 O O . VAL A 1 281 ? -12.698 -11.164 3.280 1.00 93.88 281 VAL A O 1
ATOM 2196 N N . ASN A 1 282 ? -10.524 -10.629 3.099 1.00 94.38 282 ASN A N 1
ATOM 2197 C CA . ASN A 1 282 ? -10.233 -10.647 4.533 1.00 94.38 282 ASN A CA 1
ATOM 2198 C C . ASN A 1 282 ? -10.440 -9.271 5.199 1.00 94.38 282 ASN A C 1
ATOM 2200 O O . ASN A 1 282 ? -10.049 -9.082 6.348 1.00 94.38 282 ASN A O 1
ATOM 2204 N N . SER A 1 283 ? -11.017 -8.302 4.482 1.00 94.81 283 SER A N 1
ATOM 2205 C CA . SER A 1 283 ? -11.355 -6.978 5.013 1.00 94.81 283 SER A CA 1
ATOM 2206 C C . SER A 1 283 ? -12.827 -6.876 5.425 1.00 94.81 283 SER A C 1
ATOM 2208 O O . SER A 1 283 ? -13.638 -7.761 5.146 1.00 94.81 283 SER A O 1
ATOM 2210 N N . GLY A 1 284 ? -13.203 -5.748 6.029 1.00 93.25 284 GLY A N 1
ATOM 2211 C CA . GLY A 1 284 ? -14.591 -5.417 6.350 1.00 93.25 284 GLY A CA 1
ATOM 2212 C C . GLY A 1 284 ? -15.482 -5.147 5.129 1.00 93.25 284 GLY A C 1
ATOM 2213 O O . GLY A 1 284 ? -16.696 -5.016 5.274 1.00 93.25 284 GLY A O 1
ATOM 2214 N N . ASN A 1 285 ? -14.936 -5.132 3.907 1.00 90.62 285 ASN A N 1
ATOM 2215 C CA . ASN A 1 285 ? -15.706 -4.802 2.703 1.00 90.62 285 ASN A CA 1
ATOM 2216 C C . ASN A 1 285 ? -16.883 -5.754 2.431 1.00 90.62 285 ASN A C 1
ATOM 2218 O O . ASN A 1 285 ? -17.859 -5.367 1.796 1.00 90.62 285 ASN A O 1
ATOM 2222 N N . TYR A 1 286 ? -16.805 -6.992 2.926 1.00 87.06 286 TYR A N 1
ATOM 2223 C CA . TYR A 1 286 ? -17.859 -8.000 2.784 1.00 87.06 286 TYR A CA 1
ATOM 2224 C C . TYR A 1 286 ? -18.684 -8.210 4.063 1.00 87.06 286 TYR A C 1
ATOM 2226 O O . TYR A 1 286 ? -19.588 -9.045 4.072 1.00 87.06 286 TYR A O 1
ATOM 2234 N N . THR A 1 287 ? -18.394 -7.485 5.150 1.00 81.69 287 THR A N 1
ATOM 2235 C CA . THR A 1 287 ? -19.113 -7.632 6.428 1.00 81.69 287 THR A CA 1
ATOM 2236 C C . THR A 1 287 ? -20.292 -6.670 6.556 1.00 81.69 287 THR A C 1
ATOM 2238 O O . THR A 1 287 ? -21.230 -6.952 7.302 1.00 81.69 287 THR A O 1
ATOM 2241 N N . VAL A 1 288 ? -20.288 -5.570 5.797 1.00 68.50 288 VAL A N 1
ATOM 2242 C CA . VAL A 1 288 ? -21.368 -4.578 5.768 1.00 68.50 288 VAL A CA 1
ATOM 2243 C C . VAL A 1 288 ? -22.180 -4.746 4.477 1.00 68.50 288 VAL A C 1
ATOM 2245 O O . VAL A 1 288 ? -21.630 -4.524 3.396 1.00 68.50 288 VAL A O 1
ATOM 2248 N N . PRO A 1 289 ? -23.478 -5.112 4.549 1.00 64.75 289 PRO A N 1
ATOM 2249 C CA . PRO A 1 289 ? -24.339 -5.173 3.372 1.00 64.75 289 PRO A CA 1
ATOM 2250 C C . PRO A 1 289 ? -24.343 -3.829 2.652 1.00 64.75 289 PRO A C 1
ATOM 2252 O O . PRO A 1 289 ? -24.551 -2.793 3.283 1.00 64.75 289 PRO A O 1
ATOM 2255 N N . ASP A 1 290 ? -24.129 -3.839 1.339 1.00 64.44 290 ASP A N 1
ATOM 2256 C CA . ASP A 1 290 ? -24.186 -2.607 0.569 1.00 64.44 290 ASP A CA 1
ATOM 2257 C C . ASP A 1 290 ? -25.637 -2.100 0.476 1.00 64.44 290 ASP A C 1
ATOM 2259 O O . ASP A 1 290 ? -26.468 -2.777 -0.134 1.00 64.44 290 ASP A O 1
ATOM 2263 N N . PRO A 1 291 ? -25.990 -0.938 1.071 1.00 61.16 291 PRO A N 1
ATOM 2264 C CA . PRO A 1 291 ? -27.323 -0.361 0.964 1.00 61.16 291 PRO A CA 1
ATOM 2265 C C . PRO A 1 291 ? -27.710 -0.072 -0.485 1.00 61.16 291 PRO A C 1
ATOM 2267 O O . PRO A 1 291 ? -28.905 0.037 -0.767 1.00 61.16 291 PRO A O 1
ATOM 2270 N N . ASP A 1 292 ? -26.740 0.037 -1.394 1.00 59.59 292 ASP A N 1
ATOM 2271 C CA . ASP A 1 292 ? -26.966 0.251 -2.819 1.00 59.59 292 ASP A CA 1
ATOM 2272 C C . ASP A 1 292 ? -26.752 -1.008 -3.671 1.00 59.59 292 ASP A C 1
ATOM 2274 O O . ASP A 1 292 ? -26.864 -0.936 -4.896 1.00 59.59 292 ASP A O 1
ATOM 2278 N N . ALA A 1 293 ? -26.582 -2.184 -3.049 1.00 60.88 293 ALA A N 1
ATOM 2279 C CA . ALA A 1 293 ? -26.548 -3.456 -3.762 1.00 60.88 293 ALA A CA 1
ATOM 2280 C C . ALA A 1 293 ? -27.800 -3.619 -4.638 1.00 60.88 293 ALA A C 1
ATOM 2282 O O . ALA A 1 293 ? -28.937 -3.597 -4.160 1.00 60.88 293 ALA A O 1
ATOM 2283 N N . GLY A 1 294 ? -27.590 -3.781 -5.947 1.00 59.12 294 GLY A N 1
ATOM 2284 C CA . GLY A 1 294 ? -28.669 -3.919 -6.929 1.00 59.12 294 GLY A CA 1
ATOM 2285 C C . GLY A 1 294 ? -29.387 -2.613 -7.289 1.00 59.12 294 GLY A C 1
ATOM 2286 O O . GLY A 1 294 ? -30.321 -2.641 -8.094 1.00 59.12 294 GLY A O 1
ATOM 2287 N N . LYS A 1 295 ? -28.969 -1.461 -6.748 1.00 60.25 295 LYS A N 1
ATOM 2288 C CA . LYS A 1 295 ? -29.463 -0.150 -7.177 1.00 60.25 295 LYS A CA 1
ATOM 2289 C C . LYS A 1 295 ? -28.597 0.400 -8.302 1.00 60.25 295 LYS A C 1
ATOM 2291 O O . LYS A 1 295 ? -27.374 0.367 -8.282 1.00 60.25 295 LYS A O 1
ATOM 2296 N N . MET A 1 296 ? -29.266 0.964 -9.296 1.00 65.38 296 MET A N 1
ATOM 2297 C CA . MET A 1 296 ? -28.615 1.613 -10.424 1.00 65.38 296 MET A CA 1
ATOM 2298 C C . MET A 1 296 ? -27.983 2.942 -9.985 1.00 65.38 296 MET A C 1
ATOM 2300 O O . MET A 1 296 ? -28.658 3.749 -9.334 1.00 65.38 296 MET A O 1
ATOM 2304 N N . SER A 1 297 ? -26.719 3.177 -10.357 1.00 72.19 297 SER A N 1
ATOM 2305 C CA . SER A 1 297 ? -26.017 4.423 -10.023 1.00 72.19 297 SER A CA 1
ATOM 2306 C C . SER A 1 297 ? -26.761 5.642 -10.583 1.00 72.19 297 SER A C 1
ATOM 2308 O O . SER A 1 297 ? -27.438 5.553 -11.612 1.00 72.19 297 SER A O 1
ATOM 2310 N N . ASN A 1 298 ? -26.630 6.802 -9.935 1.00 75.12 298 ASN A N 1
ATOM 2311 C CA . ASN A 1 298 ? -27.273 8.032 -10.412 1.00 75.12 298 ASN A CA 1
ATOM 2312 C C . ASN A 1 298 ? -26.793 8.430 -11.817 1.00 75.12 298 ASN A C 1
ATOM 2314 O O . ASN A 1 298 ? -27.588 8.916 -12.615 1.00 75.12 298 ASN A O 1
ATOM 2318 N N . MET A 1 299 ? -25.529 8.151 -12.150 1.00 70.69 299 MET A N 1
ATOM 2319 C CA . MET A 1 299 ? -24.988 8.357 -13.496 1.00 70.69 299 MET A CA 1
ATOM 2320 C C . MET A 1 299 ? -25.601 7.402 -14.518 1.00 70.69 299 MET A C 1
ATOM 2322 O O . MET A 1 299 ? -25.979 7.824 -15.606 1.00 70.69 299 MET A O 1
ATOM 2326 N N . THR A 1 300 ? -25.754 6.125 -14.171 1.00 75.38 300 THR A N 1
ATOM 2327 C CA . THR A 1 300 ? -26.406 5.141 -15.043 1.00 75.38 300 THR A CA 1
ATOM 2328 C C . THR A 1 300 ? -27.872 5.507 -15.274 1.00 75.38 300 THR A C 1
ATOM 2330 O O . THR A 1 300 ? -28.333 5.439 -16.408 1.00 75.38 300 THR A O 1
ATOM 2333 N N . LYS A 1 301 ? -28.587 5.972 -14.237 1.00 76.56 301 LYS A N 1
ATOM 2334 C CA . LYS A 1 301 ? -29.952 6.507 -14.372 1.00 76.56 301 LYS A CA 1
ATOM 2335 C C . LYS A 1 301 ? -29.992 7.719 -15.300 1.00 76.56 301 LYS A C 1
ATOM 2337 O O . LYS A 1 301 ? -30.823 7.746 -16.197 1.00 76.56 301 LYS A O 1
ATOM 2342 N N . LEU A 1 302 ? -29.075 8.673 -15.124 1.00 80.88 302 LEU A N 1
ATOM 2343 C CA . LEU A 1 302 ? -28.981 9.864 -15.969 1.00 80.88 302 LEU A CA 1
ATOM 2344 C C . LEU A 1 302 ? -28.716 9.501 -17.436 1.00 80.88 302 LEU A C 1
ATOM 2346 O O . LEU A 1 302 ? -29.370 10.038 -18.323 1.00 80.88 302 LEU A O 1
ATOM 2350 N N . PHE A 1 303 ? -27.791 8.579 -17.711 1.00 83.81 303 PHE A N 1
ATOM 2351 C CA . PHE A 1 303 ? -27.533 8.132 -19.080 1.00 83.81 303 PHE A CA 1
ATOM 2352 C C . PHE A 1 303 ? -28.726 7.395 -19.685 1.00 83.81 303 PHE A C 1
ATOM 2354 O O . PHE A 1 303 ? -29.080 7.675 -20.824 1.00 83.81 303 PHE A O 1
ATOM 2361 N N . LEU A 1 304 ? -29.402 6.535 -18.918 1.00 85.44 304 LEU A N 1
ATOM 2362 C CA . LEU A 1 304 ? -30.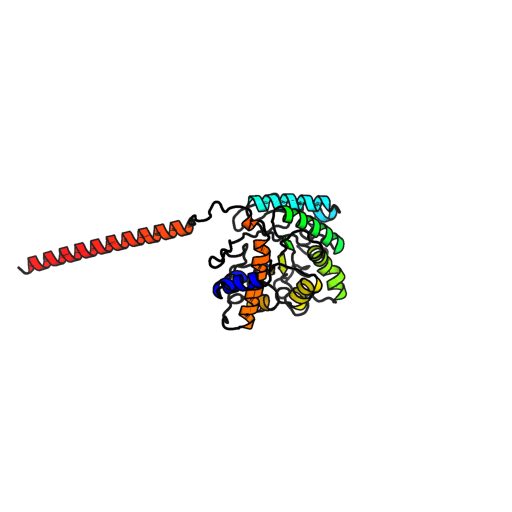651 5.908 -19.355 1.00 85.44 304 LEU A CA 1
ATOM 2363 C C . LEU A 1 304 ? -31.737 6.945 -19.659 1.00 85.44 304 LEU A C 1
ATOM 2365 O O . LEU A 1 304 ? -32.417 6.832 -20.674 1.00 85.44 304 LEU A O 1
ATOM 2369 N N . GLU A 1 305 ? -31.894 7.967 -18.817 1.00 88.62 305 GLU A N 1
ATOM 2370 C CA . GLU A 1 305 ? -32.829 9.068 -19.062 1.00 88.62 305 GLU A CA 1
ATOM 2371 C C . GLU A 1 305 ? -32.480 9.838 -20.337 1.00 88.62 305 GLU A C 1
ATOM 2373 O O . GLU A 1 305 ? -33.375 10.126 -21.138 1.00 88.62 305 GLU A O 1
ATOM 2378 N N . ILE A 1 306 ? -31.196 10.139 -20.556 1.00 90.44 306 ILE A N 1
ATOM 2379 C CA . ILE A 1 306 ? -30.713 10.783 -21.780 1.00 90.44 306 ILE A CA 1
ATOM 2380 C C . ILE A 1 306 ? -31.032 9.903 -22.990 1.00 90.44 306 ILE A C 1
ATOM 2382 O O . ILE A 1 306 ? -31.691 10.384 -23.908 1.00 90.44 306 ILE A O 1
ATOM 2386 N N . ASP A 1 307 ? -30.658 8.624 -22.977 1.00 88.88 307 ASP A N 1
ATOM 2387 C CA . ASP A 1 307 ? -30.869 7.699 -24.095 1.00 88.88 307 ASP A CA 1
ATOM 2388 C C . ASP A 1 307 ? -32.356 7.536 -24.435 1.00 88.88 307 ASP A C 1
ATOM 2390 O O . ASP A 1 307 ? -32.748 7.620 -25.604 1.00 88.88 307 ASP A O 1
ATOM 2394 N N . ILE A 1 308 ? -33.210 7.371 -23.417 1.00 91.75 308 ILE A N 1
ATOM 2395 C CA . ILE A 1 308 ? -34.666 7.295 -23.588 1.00 91.75 308 ILE A CA 1
ATOM 2396 C C . ILE A 1 308 ? -35.190 8.599 -24.196 1.00 91.75 308 ILE A C 1
ATOM 2398 O O . ILE A 1 308 ? -35.949 8.568 -25.169 1.00 91.75 308 ILE A O 1
ATOM 2402 N N . THR A 1 309 ? -34.770 9.750 -23.665 1.00 91.25 309 THR A N 1
ATOM 2403 C CA . THR A 1 309 ? -35.207 11.066 -24.152 1.00 91.25 309 THR A CA 1
ATOM 2404 C C . THR A 1 309 ? -34.771 11.287 -25.600 1.00 91.25 309 THR A C 1
ATOM 2406 O O . THR A 1 309 ? -35.584 11.671 -26.443 1.00 91.25 309 THR A O 1
ATOM 2409 N N . SER A 1 310 ? -33.515 10.985 -25.925 1.00 91.06 310 SER A N 1
ATOM 2410 C CA . SER A 1 310 ? -32.961 11.061 -27.276 1.00 91.06 310 SER A CA 1
ATOM 2411 C C . SER A 1 310 ? -33.708 10.146 -28.246 1.00 91.06 310 SER A C 1
ATOM 2413 O O . SER A 1 310 ? -34.061 10.580 -29.346 1.00 91.06 310 SER A O 1
ATOM 2415 N N . GLY A 1 311 ? -34.024 8.915 -27.832 1.00 93.62 311 GLY A N 1
ATOM 2416 C CA . GLY A 1 311 ? -34.827 7.974 -28.611 1.00 93.62 311 GLY A CA 1
ATOM 2417 C C . GLY A 1 311 ? -36.231 8.505 -28.914 1.00 93.62 311 GLY A C 1
ATOM 2418 O O . GLY A 1 311 ? -36.661 8.494 -30.070 1.00 93.62 311 GLY A O 1
ATOM 2419 N N . VAL A 1 312 ? -36.929 9.048 -27.911 1.00 95.19 312 VAL A N 1
ATOM 2420 C CA . VAL A 1 312 ? -38.267 9.646 -28.084 1.00 95.19 312 VAL A CA 1
ATOM 2421 C C . VAL A 1 312 ? -38.224 10.847 -29.032 1.00 95.19 312 VAL A C 1
ATOM 2423 O O . VAL A 1 312 ? -39.066 10.957 -29.927 1.00 95.19 312 VAL A O 1
ATOM 2426 N N . VAL A 1 313 ? -37.228 11.727 -28.888 1.00 95.38 313 VAL A N 1
ATOM 2427 C CA . VAL A 1 313 ? -37.046 12.887 -29.774 1.00 95.38 313 VAL A CA 1
ATOM 2428 C C . VAL A 1 313 ? -36.796 12.441 -31.216 1.00 95.38 313 VAL A C 1
ATOM 2430 O O . VAL A 1 313 ? -37.427 12.973 -32.132 1.00 95.38 313 VAL A O 1
ATOM 2433 N N . LEU A 1 314 ? -35.942 11.437 -31.436 1.00 95.00 314 LEU A N 1
ATOM 2434 C CA . LEU A 1 314 ? -35.674 10.889 -32.769 1.00 95.00 314 LEU A CA 1
ATOM 2435 C C . LEU A 1 314 ? -36.942 10.326 -33.422 1.00 95.00 314 LEU A C 1
ATOM 2437 O O . LEU A 1 314 ? -37.217 10.631 -34.585 1.00 95.00 314 LEU A O 1
ATOM 2441 N N . VAL A 1 315 ? -37.755 9.573 -32.675 1.00 95.19 315 VAL A N 1
ATOM 2442 C CA . VAL A 1 315 ? -39.035 9.038 -33.168 1.00 95.19 315 VAL A CA 1
ATOM 2443 C C . VAL A 1 315 ? -40.012 10.166 -33.511 1.00 95.19 315 VAL A C 1
ATOM 2445 O O . VAL A 1 315 ? -40.644 10.132 -34.569 1.00 95.19 315 VAL A O 1
ATOM 2448 N N . ALA A 1 316 ? -40.110 11.201 -32.673 1.00 94.12 316 ALA A N 1
ATOM 2449 C CA . ALA A 1 316 ? -40.974 12.352 -32.930 1.00 94.12 316 ALA A CA 1
ATOM 2450 C C . ALA A 1 316 ? -40.543 13.129 -34.186 1.00 94.12 316 ALA A C 1
ATOM 2452 O O . ALA A 1 316 ? -41.380 13.470 -35.028 1.00 94.12 316 ALA A O 1
ATOM 2453 N N . VAL A 1 317 ? -39.239 13.361 -34.364 1.00 95.06 317 VAL A N 1
ATOM 2454 C CA . VAL A 1 317 ? -38.686 13.990 -35.573 1.00 95.06 317 VAL A CA 1
ATOM 2455 C C . VAL A 1 317 ? -38.984 13.136 -36.804 1.00 95.06 317 VAL A C 1
ATOM 2457 O O . VAL A 1 317 ? -39.465 13.663 -37.809 1.00 95.06 317 VAL A O 1
ATOM 2460 N N . MET A 1 318 ? -38.777 11.819 -36.725 1.00 94.12 318 MET A N 1
ATOM 2461 C CA . MET A 1 318 ? -39.070 10.896 -37.823 1.00 94.12 318 MET A CA 1
ATOM 2462 C C . MET A 1 318 ? -40.557 10.925 -38.203 1.00 94.12 318 MET A C 1
ATOM 2464 O O . MET A 1 318 ? -40.891 11.005 -39.388 1.00 94.12 318 MET A O 1
ATOM 2468 N N . ALA A 1 319 ? -41.457 10.956 -37.217 1.00 93.75 319 ALA A N 1
ATOM 2469 C CA . ALA A 1 319 ? -42.893 11.090 -37.443 1.00 93.75 319 ALA A CA 1
ATOM 2470 C C . ALA A 1 319 ? -43.248 12.424 -38.122 1.00 93.75 319 ALA A C 1
ATOM 2472 O O . ALA A 1 319 ? -44.018 12.438 -39.083 1.00 93.75 319 ALA A O 1
ATOM 2473 N N . ILE A 1 320 ? -42.651 13.544 -37.696 1.00 94.19 320 ILE A N 1
ATOM 2474 C CA . ILE A 1 320 ? -42.854 14.858 -38.329 1.00 94.19 320 ILE A CA 1
ATOM 2475 C C . ILE A 1 320 ? -42.378 14.844 -39.787 1.00 94.19 320 ILE A C 1
ATOM 2477 O O . ILE A 1 320 ? -43.079 15.352 -40.669 1.00 94.19 320 ILE A O 1
ATOM 2481 N N . VAL A 1 321 ? -41.210 14.254 -40.057 1.00 94.69 321 VAL A N 1
ATOM 2482 C CA . VAL A 1 321 ? -40.661 14.117 -41.414 1.00 94.69 321 VAL A CA 1
ATOM 2483 C C . VAL A 1 321 ? -41.592 13.277 -42.287 1.00 94.69 321 VAL A C 1
ATOM 2485 O O . VAL A 1 321 ? -41.940 13.713 -43.385 1.00 94.69 321 VAL A O 1
ATOM 2488 N N . LEU A 1 322 ? -42.072 12.134 -41.789 1.00 91.50 322 LEU A N 1
ATOM 2489 C CA . LEU A 1 322 ? -43.024 11.278 -42.501 1.00 91.50 322 LEU A CA 1
ATOM 2490 C C . LEU A 1 322 ? -44.345 12.003 -42.779 1.00 91.50 322 LEU A C 1
ATOM 2492 O O . LEU A 1 322 ? -44.817 12.008 -43.915 1.00 91.50 322 LEU A O 1
ATOM 2496 N N . VAL A 1 323 ? -44.924 12.689 -41.790 1.00 92.69 323 VAL A N 1
ATOM 2497 C CA . VAL A 1 323 ? -46.162 13.467 -41.971 1.00 92.69 323 VAL A CA 1
ATOM 2498 C C . VAL A 1 323 ? -45.975 14.564 -43.022 1.00 92.69 323 VAL A C 1
ATOM 2500 O O . VAL A 1 323 ? -46.843 14.748 -43.880 1.00 92.69 323 VAL A O 1
ATOM 2503 N N . ARG A 1 324 ? -44.844 15.282 -43.002 1.00 89.56 324 ARG A N 1
ATOM 2504 C CA . ARG A 1 324 ? -44.522 16.299 -44.017 1.00 89.56 324 ARG A CA 1
ATOM 2505 C C . ARG A 1 324 ? -44.340 15.686 -45.402 1.00 89.56 324 ARG A C 1
ATOM 2507 O O . ARG A 1 324 ? -44.860 16.240 -46.370 1.00 89.56 324 ARG A O 1
ATOM 2514 N N . PHE A 1 325 ? -43.666 14.543 -45.497 1.00 90.69 325 PHE A N 1
ATOM 2515 C CA . PHE A 1 325 ? -43.489 13.805 -46.744 1.00 90.69 325 PHE A CA 1
ATOM 2516 C C . PHE A 1 325 ? -44.837 13.378 -47.342 1.00 90.69 325 PHE A C 1
ATOM 2518 O O . PHE A 1 325 ? -45.120 13.686 -48.501 1.00 90.69 325 PHE A O 1
ATOM 2525 N N . PHE A 1 326 ? -45.719 12.765 -46.546 1.00 87.94 326 PHE A N 1
ATOM 2526 C CA . PHE A 1 326 ? -47.046 12.347 -47.006 1.00 87.94 326 PHE A CA 1
ATOM 2527 C C . PHE A 1 326 ? -47.959 13.531 -47.357 1.00 87.94 326 PHE A C 1
ATOM 2529 O O . PHE A 1 326 ? -48.691 13.453 -48.345 1.00 87.94 326 PHE A O 1
ATOM 2536 N N . LYS A 1 327 ? -47.897 14.649 -46.616 1.00 86.38 327 LYS A N 1
ATOM 2537 C CA . LYS A 1 327 ? -48.625 15.882 -46.972 1.00 86.38 327 LYS A CA 1
ATOM 2538 C C . LYS A 1 327 ? -48.141 16.472 -48.298 1.00 86.38 327 LYS A C 1
ATOM 2540 O O . LYS A 1 327 ? -48.973 16.821 -49.131 1.00 86.38 327 LYS A O 1
ATOM 2545 N N . LYS A 1 328 ? -46.823 16.548 -48.516 1.00 83.94 328 LYS A N 1
ATOM 2546 C CA . LYS A 1 328 ? -46.244 17.036 -49.778 1.00 83.94 328 LYS A CA 1
ATOM 2547 C C . LYS A 1 328 ? -46.632 16.131 -50.947 1.00 83.94 328 LYS A C 1
ATOM 2549 O O . LYS A 1 328 ? -47.070 16.627 -51.974 1.00 83.94 328 LYS A O 1
ATOM 2554 N N . ARG A 1 329 ? -46.573 14.808 -50.761 1.00 83.62 329 ARG A N 1
ATOM 2555 C CA . ARG A 1 329 ? -46.993 13.837 -51.779 1.00 83.62 329 ARG A CA 1
ATOM 2556 C C . ARG A 1 329 ? -48.478 13.969 -52.134 1.00 83.62 329 ARG A C 1
ATOM 2558 O O . ARG A 1 329 ? -48.800 13.973 -53.313 1.00 83.62 329 ARG A O 1
ATOM 2565 N N . LYS A 1 330 ? -49.374 14.132 -51.150 1.00 80.88 330 LYS A N 1
ATOM 2566 C CA . LYS A 1 330 ? -50.804 14.391 -51.415 1.00 80.88 330 LYS A CA 1
ATOM 2567 C C . LYS A 1 330 ? -51.034 15.694 -52.183 1.00 80.88 330 LYS A C 1
ATOM 2569 O O . LYS A 1 330 ? -51.893 15.715 -53.053 1.00 80.88 330 LYS A O 1
ATOM 2574 N N . LYS A 1 331 ? -50.283 16.756 -51.870 1.00 76.81 331 LYS A N 1
ATOM 2575 C CA . LYS A 1 331 ? -50.385 18.036 -52.581 1.00 76.81 331 LYS A CA 1
ATOM 2576 C C . LYS A 1 331 ? -49.937 17.907 -54.041 1.00 76.81 331 LYS A C 1
ATOM 2578 O O . LYS A 1 331 ? -50.670 18.331 -54.918 1.00 76.81 331 LYS A O 1
ATOM 2583 N N . ASN A 1 332 ? -48.809 17.242 -54.290 1.00 74.06 332 ASN A N 1
ATOM 2584 C CA . ASN A 1 332 ? -48.309 17.021 -55.648 1.00 74.06 332 ASN A CA 1
ATOM 2585 C C . ASN A 1 332 ? -49.276 16.171 -56.494 1.00 74.06 332 ASN A C 1
ATOM 2587 O O . ASN A 1 332 ? -49.534 16.507 -57.638 1.00 74.06 332 ASN A O 1
ATOM 2591 N N . VAL A 1 333 ? -49.872 15.119 -55.917 1.00 71.50 333 VAL A N 1
ATOM 2592 C CA . VAL A 1 333 ? -50.872 14.284 -56.617 1.00 71.50 333 VAL A CA 1
ATOM 2593 C C . VAL A 1 333 ? -52.159 15.062 -56.931 1.00 71.50 333 VAL A C 1
ATOM 2595 O O . VAL A 1 333 ? -52.825 14.756 -57.910 1.00 71.50 333 VAL A O 1
ATOM 2598 N N . ALA A 1 334 ? -52.515 16.064 -56.122 1.00 65.12 334 ALA A N 1
ATOM 2599 C CA . ALA A 1 334 ? -53.667 16.930 -56.376 1.00 65.12 334 ALA A CA 1
ATOM 2600 C C . ALA A 1 334 ? -53.382 18.060 -57.386 1.00 65.12 334 ALA A C 1
ATOM 2602 O O . ALA A 1 334 ? -54.326 18.631 -57.913 1.00 65.12 334 ALA A O 1
ATOM 2603 N N . GLU A 1 335 ? -52.113 18.404 -57.633 1.00 63.59 335 GLU A N 1
ATOM 2604 C CA . GLU A 1 335 ? -51.700 19.373 -58.666 1.00 63.59 335 GLU A CA 1
ATOM 2605 C C . GLU A 1 335 ? -51.509 18.710 -60.048 1.00 63.59 335 GLU A C 1
ATOM 2607 O O . GLU A 1 335 ? -51.502 19.407 -61.059 1.00 63.59 335 GLU A O 1
ATOM 2612 N N . GLU A 1 336 ? -51.380 17.379 -60.103 1.00 57.72 336 GLU A N 1
ATOM 2613 C CA . GLU A 1 336 ? -51.256 16.581 -61.338 1.00 57.72 336 GLU A CA 1
ATOM 2614 C C . GLU A 1 336 ? -52.593 15.991 -61.851 1.00 57.72 336 GLU A C 1
ATOM 2616 O O . GLU A 1 336 ? -52.597 15.337 -62.895 1.00 57.72 336 GLU A O 1
ATOM 2621 N N . ALA A 1 337 ? -53.711 16.202 -61.141 1.00 51.22 337 ALA A N 1
ATOM 2622 C CA . ALA A 1 337 ? -55.052 15.692 -61.471 1.00 51.22 337 ALA A CA 1
ATOM 2623 C C . ALA A 1 337 ? -55.991 16.801 -61.967 1.00 51.22 337 ALA A C 1
ATOM 2625 O O . ALA A 1 337 ? -56.768 16.531 -62.910 1.00 51.22 337 ALA A O 1
#

pLDDT: mean 92.93, std 9.31, range [47.81, 98.94]

Sequence (337 aa):
MNFAMWEDLLDQLSVDDMINMVNLGGFQTVGVDSIGKVGTQDSDGTSGLNDWYIGVYGTAYPTELLIAQTWNKELAEKVGEAEGAEYADCRIFGTYSPAMNIHRSAFTGRNFEYYSEDGVLGGMIALNTINGLSTKGVYPYIKHFVMNDQETNRCTMLLTYSDEQAIREIYLKPFEICVKNFEGQSLAVMSSFNFVGDRWTGANPNLLNNVLRDEWGFRGMVLTDWNGSYGYQNTDDAVRNGNDAMLGFASKESNKITNTSSATLVKAMRQACKNILYTTVNSGNYTVPDPDAGKMSNMTKLFLEIDITSGVVLVAVMAIVLVRFFKKRKKNVAEEA

Foldseek 3Di:
DDPVVLVVLLVQDDLVNLLQQAEAQAQKGDADVSNRRHIAGEAEDLQAGDHPPVPAGDDGHFAQQVLLVVLDLQVLLVLLLRRLVSCLVVRHQEYQDQEAAALPDPPAPCVRSHHYNALVSRLSSRQSSQLSNLVSQRAYAYDAPWDCNHDPCLLQAAEDEDDPCCCVRGTCSSVLSNLQPRPHQAYEYEYGSYHHHNHRRLLALCRQPVVRCVVSNGQAAYEYDAPPPSPRPASQSNLLSHHQHYNDRCPDPSSDDPPSVPPSSSVSSSVSVSRHCSNSVSGCSPVDPDPCVVPDDPVNVVVVVVVVVVVVVVVVVVVVVVVVVVVVVVVVVVVVD

Radius of gyration: 25.43 Å; chains: 1; bounding box: 80×45×86 Å

Secondary structure (DSSP, 8-state):
--HHHHHHHHTT--HHHHHHHHH--TTEE--BGGGTBPPEEEEE-BTB-EETTTTEE---PPPHHHHHTT--HHHHHHHHHHHHHHHHHTT--EEE--B------TT-TTGGGS--SSHHHHHHHHHHHHHHHHTTTPEEEEEEETT----TTTTTT-EE---HHHIIIIISHHHHHHHHH--SS--EEEE-SSEETTEEGGG-HIIIIIIIIIIS---S-EEES-----S---HHHHHHTT--B-SS-S-SGGG----TT-HHHHHHHHHHHHHHHHHHHTSGGGTS--TTTTPPPHHHHHHHHHHHHHHHHHHHHHHHHHHHHHHHHHHHHHH--